Protein AF-0000000066057586 (afdb_homodimer)

Radius of gyration: 23.6 Å; Cα contacts (8 Å, |Δi|>4): 588; chains: 2; bounding box: 70×80×82 Å

Structure (mmCIF, N/CA/C/O backbone):
data_AF-0000000066057586-model_v1
#
loop_
_entity.id
_entity.type
_entity.pdbx_description
1 polymer Otoraplin
#
loop_
_atom_site.group_PDB
_atom_site.id
_atom_site.type_symbol
_atom_site.label_atom_id
_atom_site.label_alt_id
_atom_site.label_comp_id
_atom_site.label_asym_id
_atom_site.label_entity_id
_atom_site.label_seq_id
_atom_site.pdbx_PDB_ins_code
_atom_site.Cartn_x
_atom_site.Cartn_y
_atom_site.Cartn_z
_atom_site.occupancy
_atom_site.B_iso_or_equiv
_atom_site.auth_seq_id
_atom_site.auth_comp_id
_atom_site.auth_asym_id
_atom_site.auth_atom_id
_atom_site.pdbx_PDB_model_num
ATOM 1 N N . MET A 1 1 ? 20.516 61.344 -31.297 1 38.44 1 MET A N 1
ATOM 2 C CA . MET A 1 1 ? 21.016 60.219 -30.516 1 38.44 1 MET A CA 1
ATOM 3 C C . MET A 1 1 ? 19.922 59.594 -29.641 1 38.44 1 MET A C 1
ATOM 5 O O . MET A 1 1 ? 19.531 60.188 -28.641 1 38.44 1 MET A O 1
ATOM 9 N N . ALA A 1 2 ? 18.859 59.031 -30.266 1 47.22 2 ALA A N 1
ATOM 10 C CA . ALA A 1 2 ? 17.734 58.344 -29.656 1 47.22 2 ALA A CA 1
ATOM 11 C C . ALA A 1 2 ? 18.188 57.125 -28.828 1 47.22 2 ALA A C 1
ATOM 13 O O . ALA A 1 2 ? 18.922 56.281 -29.328 1 47.22 2 ALA A O 1
ATOM 14 N N . ARG A 1 3 ? 18.297 57.25 -27.484 1 45.78 3 ARG A N 1
ATOM 15 C CA . ARG A 1 3 ? 18.594 56.219 -26.5 1 45.78 3 ARG A CA 1
ATOM 16 C C . ARG A 1 3 ? 17.609 55.062 -26.625 1 45.78 3 ARG A C 1
ATOM 18 O O . ARG A 1 3 ? 16.391 55.219 -26.469 1 45.78 3 ARG A O 1
ATOM 25 N N . ILE A 1 4 ? 17.812 54.062 -27.484 1 49.56 4 ILE A N 1
ATOM 26 C CA . ILE A 1 4 ? 17.141 52.75 -27.516 1 49.56 4 ILE A CA 1
ATOM 27 C C . ILE A 1 4 ? 17.172 52.125 -26.141 1 49.56 4 ILE A C 1
ATOM 29 O O . ILE A 1 4 ? 18.25 51.844 -25.594 1 49.56 4 ILE A O 1
ATOM 33 N N . LEU A 1 5 ? 16.281 52.562 -25.188 1 47.38 5 LEU A N 1
ATOM 34 C CA . LEU A 1 5 ? 16.078 51.844 -23.953 1 47.38 5 LEU A CA 1
ATOM 35 C C . LEU A 1 5 ? 15.688 50.406 -24.219 1 47.38 5 LEU A C 1
ATOM 37 O O . LEU A 1 5 ? 14.609 50.125 -24.766 1 47.38 5 LEU A O 1
ATOM 41 N N . LEU A 1 6 ? 16.641 49.531 -24.469 1 47.78 6 LEU A N 1
ATOM 42 C CA . LEU A 1 6 ? 16.422 48.062 -24.484 1 47.78 6 LEU A CA 1
ATOM 43 C C . LEU A 1 6 ? 15.844 47.594 -23.156 1 47.78 6 LEU A C 1
ATOM 45 O O . LEU A 1 6 ? 16.516 47.688 -22.125 1 47.78 6 LEU A O 1
ATOM 49 N N . LEU A 1 7 ? 14.539 47.75 -22.938 1 47.47 7 LEU A N 1
ATOM 50 C CA . LEU A 1 7 ? 13.859 47.094 -21.828 1 47.47 7 LEU A CA 1
ATOM 51 C C . LEU A 1 7 ? 14.133 45.594 -21.828 1 47.47 7 LEU A C 1
ATOM 53 O O . LEU A 1 7 ? 13.805 44.875 -22.781 1 47.47 7 LEU A O 1
ATOM 57 N N . PHE A 1 8 ? 15.25 45.188 -21.25 1 49.25 8 PHE A N 1
ATOM 58 C CA . PHE A 1 8 ? 15.453 43.781 -20.922 1 49.25 8 PHE A CA 1
ATOM 59 C C . PHE A 1 8 ? 14.305 43.25 -20.078 1 49.25 8 PHE A C 1
ATOM 61 O O . PHE A 1 8 ? 14.141 43.656 -18.922 1 49.25 8 PHE A O 1
ATOM 68 N N . LEU A 1 9 ? 13.188 42.875 -20.656 1 52.88 9 LEU A N 1
ATOM 69 C CA . LEU A 1 9 ? 12.156 42.156 -19.906 1 52.88 9 LEU A CA 1
ATOM 70 C C . LEU A 1 9 ? 12.719 40.875 -19.312 1 52.88 9 LEU A C 1
ATOM 72 O O . LEU A 1 9 ? 13.164 39.969 -20.047 1 52.88 9 LEU A O 1
ATOM 76 N N . PRO A 1 10 ? 13.164 40.906 -18.062 1 50.78 10 PRO A N 1
ATOM 77 C CA . PRO A 1 10 ? 13.508 39.594 -17.484 1 50.78 10 PRO A CA 1
ATOM 78 C C . PRO A 1 10 ? 12.414 38.531 -17.688 1 50.78 10 PRO A C 1
ATOM 80 O O . PRO A 1 10 ? 11.227 38.875 -17.594 1 50.78 10 PRO A O 1
ATOM 83 N N . GLY A 1 11 ? 12.508 37.656 -18.656 1 50.56 11 GLY A N 1
ATOM 84 C CA . GLY A 1 11 ? 11.656 36.469 -18.766 1 50.56 11 GLY A CA 1
ATOM 85 C C . GLY A 1 11 ? 11.398 35.781 -17.438 1 50.56 11 GLY A C 1
ATOM 86 O O . GLY A 1 11 ? 12.32 35.219 -16.844 1 50.56 11 GLY A O 1
ATOM 87 N N . LEU A 1 12 ? 10.5 36.219 -16.625 1 50.31 12 LEU A N 1
ATOM 88 C CA . LEU A 1 12 ? 10.023 35.469 -15.469 1 50.31 12 LEU A CA 1
ATOM 89 C C . LEU A 1 12 ? 9.773 34 -15.82 1 50.31 12 LEU A C 1
ATOM 91 O O . LEU A 1 12 ? 8.828 33.688 -16.547 1 50.31 12 LEU A O 1
ATOM 95 N N . VAL A 1 13 ? 10.766 33.156 -15.922 1 47.44 13 VAL A N 1
ATOM 96 C CA . VAL A 1 13 ? 10.562 31.703 -15.945 1 47.44 13 VAL A CA 1
ATOM 97 C C . VAL A 1 13 ? 9.711 31.281 -14.75 1 47.44 13 VAL A C 1
ATOM 99 O O . VAL A 1 13 ? 10.164 31.344 -13.602 1 47.44 13 VAL A O 1
ATOM 102 N N . ALA A 1 14 ? 8.422 31.359 -14.828 1 45 14 ALA A N 1
ATOM 103 C CA . ALA A 1 14 ? 7.531 30.688 -13.883 1 45 14 ALA A CA 1
ATOM 104 C C . ALA A 1 14 ? 7.91 29.219 -13.719 1 45 14 ALA A C 1
ATOM 106 O O . ALA A 1 14 ? 7.68 28.406 -14.609 1 45 14 ALA A O 1
ATOM 107 N N . VAL A 1 15 ? 9 28.938 -13.016 1 44.62 15 VAL A N 1
ATOM 108 C CA . VAL A 1 15 ? 9.195 27.547 -12.578 1 44.62 15 VAL A CA 1
ATOM 109 C C . VAL A 1 15 ? 7.898 27.016 -11.977 1 44.62 15 VAL A C 1
ATOM 111 O O . VAL A 1 15 ? 7.465 27.469 -10.914 1 44.62 15 VAL A O 1
ATOM 114 N N . CYS A 1 16 ? 6.922 26.594 -12.742 1 43.28 16 CYS A N 1
ATOM 115 C CA . CYS A 1 16 ? 5.801 25.797 -12.266 1 43.28 16 CYS A CA 1
ATOM 116 C C . CYS A 1 16 ? 6.281 24.688 -11.344 1 43.28 16 CYS A C 1
ATOM 118 O O . CYS A 1 16 ? 6.633 23.594 -11.805 1 43.28 16 CYS A O 1
ATOM 120 N N . ALA A 1 17 ? 7.02 25 -10.305 1 42.53 17 ALA A N 1
ATOM 121 C CA . ALA A 1 17 ? 7.266 23.984 -9.281 1 42.53 17 ALA A CA 1
ATOM 122 C C . ALA A 1 17 ? 5.98 23.234 -8.93 1 42.53 17 ALA A C 1
ATOM 124 O O . ALA A 1 17 ? 4.992 23.844 -8.523 1 42.53 17 ALA A O 1
ATOM 125 N N . VAL A 1 18 ? 5.625 22.188 -9.664 1 48.75 18 VAL A N 1
ATOM 126 C CA . VAL A 1 18 ? 4.598 21.281 -9.156 1 48.75 18 VAL A CA 1
ATOM 127 C C . VAL A 1 18 ? 4.777 21.078 -7.652 1 48.75 18 VAL A C 1
ATOM 129 O O . VAL A 1 18 ? 5.797 20.547 -7.211 1 48.75 18 VAL A O 1
ATOM 132 N N . HIS A 1 19 ? 4.523 22.094 -6.844 1 49.53 19 HIS A N 1
ATOM 133 C CA . HIS A 1 19 ? 4.586 22.062 -5.391 1 49.53 19 HIS A CA 1
ATOM 134 C C . HIS A 1 19 ? 3.678 20.969 -4.828 1 49.53 19 HIS A C 1
ATOM 136 O O . HIS A 1 19 ? 2.453 21.062 -4.953 1 49.53 19 HIS A O 1
ATOM 142 N N . GLY A 1 20 ? 3.98 19.734 -4.953 1 56 20 GLY A N 1
ATOM 143 C CA . GLY A 1 20 ? 3.25 18.891 -4.023 1 56 20 GLY A CA 1
ATOM 144 C C . GLY A 1 20 ? 2.926 19.578 -2.713 1 56 20 GLY A C 1
ATOM 145 O O . GLY A 1 20 ? 3.637 20.5 -2.295 1 56 20 GLY A O 1
ATOM 146 N N . ILE A 1 21 ? 1.637 19.969 -2.357 1 57.81 21 ILE A N 1
ATOM 147 C CA . ILE A 1 21 ? 1.187 20.609 -1.127 1 57.81 21 ILE A CA 1
ATOM 148 C C . ILE A 1 21 ? 1.296 19.625 0.037 1 57.81 21 ILE A C 1
ATOM 150 O O . ILE A 1 21 ? 0.731 18.531 -0.01 1 57.81 21 ILE A O 1
ATOM 154 N N . PHE A 1 22 ? 2.359 19.641 0.764 1 62.06 22 PHE A N 1
ATOM 155 C CA . PHE A 1 22 ? 2.359 18.922 2.033 1 62.06 22 PHE A CA 1
ATOM 156 C C . PHE A 1 22 ? 1.173 19.344 2.893 1 62.06 22 PHE A C 1
ATOM 158 O O . PHE A 1 22 ? 1.053 20.516 3.264 1 62.06 22 PHE A O 1
ATOM 165 N N . MET A 1 23 ? 0.188 18.516 2.928 1 69.56 23 MET A N 1
ATOM 166 C CA . MET A 1 23 ? -0.96 18.766 3.793 1 69.56 23 MET A CA 1
ATOM 167 C C . MET A 1 23 ? -0.614 18.484 5.25 1 69.56 23 MET A C 1
ATOM 169 O O . MET A 1 23 ? 0.353 17.781 5.539 1 69.56 23 MET A O 1
ATOM 173 N N . ASP A 1 24 ? -1.324 19.062 6.184 1 78.5 24 ASP A N 1
ATOM 174 C CA . ASP A 1 24 ? -1.12 18.875 7.617 1 78.5 24 ASP A CA 1
ATOM 175 C C . ASP A 1 24 ? -1.226 17.406 8 1 78.5 24 ASP A C 1
ATOM 177 O O . ASP A 1 24 ? -2.037 16.672 7.438 1 78.5 24 ASP A O 1
ATOM 181 N N . ARG A 1 25 ? -0.4 17.109 9 1 84.38 25 ARG A N 1
ATOM 182 C CA . ARG A 1 25 ? -0.452 15.758 9.547 1 84.38 25 ARG A CA 1
ATOM 183 C C . ARG A 1 25 ? -1.789 15.5 10.234 1 84.38 25 ARG A C 1
ATOM 185 O O . ARG A 1 25 ? -2.318 16.359 10.93 1 84.38 25 ARG A O 1
ATOM 192 N N . LEU A 1 26 ? -2.242 14.336 9.945 1 89.5 26 LEU A N 1
ATOM 193 C CA . LEU A 1 26 ? -3.488 13.93 10.586 1 89.5 26 LEU A CA 1
ATOM 194 C C . LEU A 1 26 ? -3.225 13.344 11.969 1 89.5 26 LEU A C 1
ATOM 196 O O . LEU A 1 26 ? -4.105 13.359 12.828 1 89.5 26 LEU A O 1
ATOM 200 N N . ALA A 1 27 ? -2.078 12.797 12.141 1 93.75 27 ALA A N 1
ATOM 201 C CA . ALA A 1 27 ? -1.643 12.203 13.398 1 93.75 27 ALA A CA 1
ATOM 202 C C . ALA A 1 27 ? -0.122 12.086 13.453 1 93.75 27 ALA A C 1
ATOM 204 O O . ALA A 1 27 ? 0.538 12.016 12.414 1 93.75 27 ALA A O 1
ATOM 205 N N . SER A 1 28 ? 0.398 12.008 14.656 1 94.38 28 SER A N 1
ATOM 206 C CA . SER A 1 28 ? 1.846 11.914 14.812 1 94.38 28 SER A CA 1
ATOM 207 C C . SER A 1 28 ? 2.301 10.461 14.859 1 94.38 28 SER A C 1
ATOM 209 O O . SER A 1 28 ? 3.488 10.164 14.703 1 94.38 28 SER A O 1
ATOM 211 N N . LYS A 1 29 ? 1.335 9.625 15.125 1 96.19 29 LYS A N 1
ATOM 212 C CA . LYS A 1 29 ? 1.642 8.203 15.203 1 96.19 29 LYS A CA 1
ATOM 213 C C . LYS A 1 29 ? 0.555 7.367 14.523 1 96.19 29 LYS A C 1
ATOM 215 O O . LYS A 1 29 ? -0.578 7.828 14.367 1 96.19 29 LYS A O 1
ATOM 220 N N . LYS A 1 30 ? 1.039 6.207 14.141 1 97.12 30 LYS A N 1
ATOM 221 C CA . LYS A 1 30 ? 0.121 5.215 13.594 1 97.12 30 LYS A CA 1
ATOM 222 C C . LYS A 1 30 ? 0.42 3.824 14.148 1 97.12 30 LYS A C 1
ATOM 224 O O . LYS A 1 30 ? 1.536 3.559 14.602 1 97.12 30 LYS A O 1
ATOM 229 N N . LEU A 1 31 ? -0.638 3.045 14.188 1 98 31 LEU A N 1
ATOM 230 C CA . LEU A 1 31 ? -0.503 1.648 14.586 1 98 31 LEU A CA 1
ATOM 231 C C . LEU A 1 31 ? -0.456 0.736 13.367 1 98 31 LEU A C 1
ATOM 233 O O . LEU A 1 31 ? -1.266 0.88 12.445 1 98 31 LEU A O 1
ATOM 237 N N . CYS A 1 32 ? 0.542 -0.173 13.375 1 97.44 32 CYS A N 1
ATOM 238 C CA . CYS A 1 32 ? 0.74 -1.116 12.281 1 97.44 32 CYS A CA 1
ATOM 239 C C . CYS A 1 32 ? 0.89 -2.539 12.805 1 97.44 32 CYS A C 1
ATOM 241 O O . CYS A 1 32 ? 1.045 -2.748 14.016 1 97.44 32 CYS A O 1
ATOM 243 N N . ALA A 1 33 ? 0.717 -3.48 11.922 1 95.75 33 ALA A N 1
ATOM 244 C CA . ALA A 1 33 ? 0.931 -4.887 12.258 1 95.75 33 ALA A CA 1
ATOM 245 C C . ALA A 1 33 ? 2.414 -5.18 12.477 1 95.75 33 ALA A C 1
ATOM 247 O O . ALA A 1 33 ? 2.77 -6.133 13.172 1 95.75 33 ALA A O 1
ATOM 248 N N . ASP A 1 34 ? 3.291 -4.387 11.883 1 92.31 34 ASP A N 1
ATOM 249 C CA . ASP A 1 34 ? 4.742 -4.539 11.914 1 92.31 34 ASP A CA 1
ATOM 250 C C . ASP A 1 34 ? 5.438 -3.182 11.883 1 92.31 34 ASP A C 1
ATOM 252 O O . ASP A 1 34 ? 4.781 -2.143 11.805 1 92.31 34 ASP A O 1
ATOM 256 N N . ASP A 1 35 ? 6.719 -3.166 11.852 1 90.75 35 ASP A N 1
ATOM 257 C CA . ASP A 1 35 ? 7.477 -1.924 11.945 1 90.75 35 ASP A CA 1
ATOM 258 C C . ASP A 1 35 ? 7.438 -1.154 10.633 1 90.75 35 ASP A C 1
ATOM 260 O O . ASP A 1 35 ? 7.645 0.061 10.609 1 90.75 35 ASP A O 1
ATOM 264 N N . GLU A 1 36 ? 7.141 -1.835 9.562 1 88.25 36 GLU A N 1
ATOM 265 C CA . GLU A 1 36 ? 7.188 -1.2 8.25 1 88.25 36 GLU A CA 1
ATOM 266 C C . GLU A 1 36 ? 5.785 -0.963 7.699 1 88.25 36 GLU A C 1
ATOM 268 O O . GLU A 1 36 ? 5.621 -0.33 6.652 1 88.25 36 GLU A O 1
ATOM 273 N N . CYS A 1 37 ? 4.848 -1.446 8.32 1 92.75 37 CYS A N 1
ATOM 274 C CA . CYS A 1 37 ? 3.438 -1.312 7.973 1 92.75 37 CYS A CA 1
ATOM 275 C C . CYS A 1 37 ? 3.148 -1.951 6.621 1 92.75 37 CYS A C 1
ATOM 277 O O . CYS A 1 37 ? 2.334 -1.44 5.848 1 92.75 37 CYS A O 1
ATOM 279 N N . VAL A 1 38 ? 3.846 -3.041 6.398 1 91.38 38 VAL A N 1
ATOM 280 C CA . VAL A 1 38 ? 3.699 -3.652 5.082 1 91.38 38 VAL A CA 1
ATOM 281 C C . VAL A 1 38 ? 2.68 -4.785 5.148 1 91.38 38 VAL A C 1
ATOM 283 O O . VAL A 1 38 ? 2.197 -5.258 4.117 1 91.38 38 VAL A O 1
ATOM 286 N N . TYR A 1 39 ? 2.277 -5.176 6.398 1 92.81 39 TYR A N 1
ATOM 287 C CA . TYR A 1 39 ? 1.299 -6.246 6.562 1 92.81 39 TYR A CA 1
ATOM 288 C C . TYR A 1 39 ? -0.083 -5.68 6.867 1 92.81 39 TYR A C 1
ATOM 290 O O . TYR A 1 39 ? -0.213 -4.723 7.637 1 92.81 39 TYR A O 1
ATOM 298 N N . THR A 1 40 ? -1.087 -6.34 6.273 1 95.12 40 THR A N 1
ATOM 299 C CA .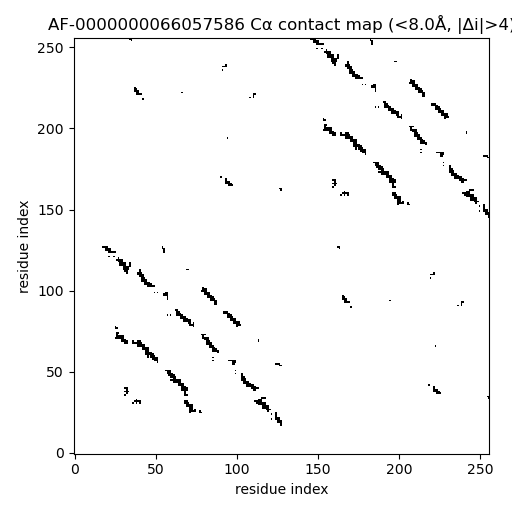 THR A 1 40 ? -2.449 -5.906 6.562 1 95.12 40 THR A CA 1
ATOM 300 C C . THR A 1 40 ? -2.84 -6.262 7.992 1 95.12 40 THR A C 1
ATOM 302 O O . THR A 1 40 ? -2.504 -7.34 8.484 1 95.12 40 THR A O 1
ATOM 305 N N . ILE A 1 41 ? -3.529 -5.348 8.547 1 97.12 41 ILE A N 1
ATOM 306 C CA . ILE A 1 41 ? -4.086 -5.547 9.875 1 97.12 41 ILE A CA 1
ATOM 307 C C . ILE A 1 41 ? -5.383 -6.344 9.781 1 97.12 41 ILE A C 1
ATOM 309 O O . ILE A 1 41 ? -5.598 -7.289 10.547 1 97.12 41 ILE A O 1
ATOM 313 N N . SER A 1 42 ? -6.242 -5.965 8.859 1 96.38 42 SER A N 1
ATOM 314 C CA . SER A 1 42 ? -7.582 -6.531 8.812 1 96.38 42 SER A CA 1
ATOM 315 C C . SER A 1 42 ? -8.25 -6.27 7.469 1 96.38 42 SER A C 1
ATOM 317 O O . SER A 1 42 ? -7.754 -5.469 6.672 1 96.38 42 SER A O 1
ATOM 319 N N . LEU A 1 43 ? -9.312 -7.086 7.234 1 94.12 43 LEU A N 1
ATOM 320 C CA . LEU A 1 43 ? -10.266 -6.828 6.164 1 94.12 43 LEU A CA 1
ATOM 321 C C . LEU A 1 43 ? -11.539 -6.188 6.707 1 94.12 43 LEU A C 1
ATOM 323 O O . LEU A 1 43 ? -12.148 -6.703 7.648 1 94.12 43 LEU A O 1
ATOM 327 N N . ALA A 1 44 ? -11.844 -5.043 6.098 1 95.69 44 ALA A N 1
ATOM 328 C CA . ALA A 1 44 ? -13.039 -4.328 6.539 1 95.69 44 ALA A CA 1
ATOM 329 C C . ALA A 1 44 ? -14.016 -4.129 5.387 1 95.69 44 ALA A C 1
ATOM 331 O O . ALA A 1 44 ? -13.625 -4.168 4.219 1 95.69 44 ALA A O 1
ATOM 332 N N . SER A 1 45 ? -15.242 -3.971 5.762 1 95.38 45 SER A N 1
ATOM 333 C CA . SER A 1 45 ? -16.281 -3.656 4.793 1 95.38 45 SER A CA 1
ATOM 334 C C . SER A 1 45 ? -16.844 -2.254 5.016 1 95.38 45 SER A C 1
ATOM 336 O O . SER A 1 45 ? -17.125 -1.865 6.152 1 95.38 45 SER A O 1
ATOM 338 N N . ALA A 1 46 ? -16.922 -1.576 3.889 1 96.75 46 ALA A N 1
ATOM 339 C CA . ALA A 1 46 ? -17.5 -0.235 3.979 1 96.75 46 ALA A CA 1
ATOM 340 C C . ALA A 1 46 ? -19 -0.296 4.254 1 96.75 46 ALA A C 1
ATOM 342 O O . ALA A 1 46 ? -19.734 -1.011 3.568 1 96.75 46 ALA A O 1
ATOM 343 N N . GLN A 1 47 ? -19.438 0.5 5.238 1 98 47 GLN A N 1
ATOM 344 C CA . GLN A 1 47 ? -20.844 0.495 5.637 1 98 47 GLN A CA 1
ATOM 345 C C . GLN A 1 47 ? -21.594 1.682 5.035 1 98 47 GLN A C 1
ATOM 347 O O . GLN A 1 47 ? -22.828 1.714 5.039 1 98 47 GLN A O 1
ATOM 352 N N . GLU A 1 48 ? -20.875 2.656 4.574 1 97.12 48 GLU A N 1
ATOM 353 C CA . GLU A 1 48 ? -21.438 3.85 3.945 1 97.12 48 GLU A CA 1
ATOM 354 C C . GLU A 1 48 ? -20.5 4.398 2.877 1 97.12 48 GLU A C 1
ATOM 356 O O . GLU A 1 48 ? -19.312 4.035 2.836 1 97.12 48 GLU A O 1
ATOM 361 N N . ASP A 1 49 ? -21.094 5.176 2.008 1 97.12 49 ASP A N 1
ATOM 362 C CA . ASP A 1 49 ? -20.266 5.859 1.012 1 97.12 49 ASP A CA 1
ATOM 363 C C . ASP A 1 49 ? -19.422 6.957 1.654 1 97.12 49 ASP A C 1
ATOM 365 O O . ASP A 1 49 ? -19.797 7.508 2.691 1 97.12 49 ASP A O 1
ATOM 369 N N . TYR A 1 50 ? -18.344 7.215 1.037 1 97.62 50 TYR A N 1
ATOM 370 C CA . TYR A 1 50 ? -17.453 8.289 1.451 1 97.62 50 TYR A CA 1
ATOM 371 C C . TYR A 1 50 ? -16.766 8.93 0.246 1 97.62 50 TYR A C 1
ATOM 373 O O . TYR A 1 50 ? -16.188 8.234 -0.589 1 97.62 50 TYR A O 1
ATOM 381 N N . ASN A 1 51 ? -16.891 10.266 0.219 1 97.06 51 ASN A N 1
ATOM 382 C CA . ASN A 1 51 ? -16.203 11.047 -0.801 1 97.06 51 ASN A CA 1
ATOM 383 C C . ASN A 1 51 ? -14.961 11.742 -0.233 1 97.06 51 ASN A C 1
ATOM 385 O O . ASN A 1 51 ? -15.07 12.57 0.672 1 97.06 51 ASN A O 1
ATOM 389 N N . ALA A 1 52 ? -13.828 11.391 -0.83 1 95.31 52 ALA A N 1
ATOM 390 C CA . ALA A 1 52 ? -12.547 11.898 -0.343 1 95.31 52 ALA A CA 1
ATOM 391 C C . ALA A 1 52 ? -12.516 13.422 -0.391 1 95.31 52 ALA A C 1
ATOM 393 O O . ALA A 1 52 ? -12.82 14.023 -1.425 1 95.31 52 ALA A O 1
ATOM 394 N N . PRO A 1 53 ? -12.172 14.062 0.716 1 93.19 53 PRO A N 1
ATOM 395 C CA . PRO A 1 53 ? -12.102 15.523 0.718 1 93.19 53 PRO A CA 1
ATOM 396 C C . PRO A 1 53 ? -10.859 16.062 -0.005 1 93.19 53 PRO A C 1
ATOM 398 O O . PRO A 1 53 ? -10.836 17.219 -0.416 1 93.19 53 PRO A O 1
ATOM 401 N N . ASP A 1 54 ? -9.828 15.297 -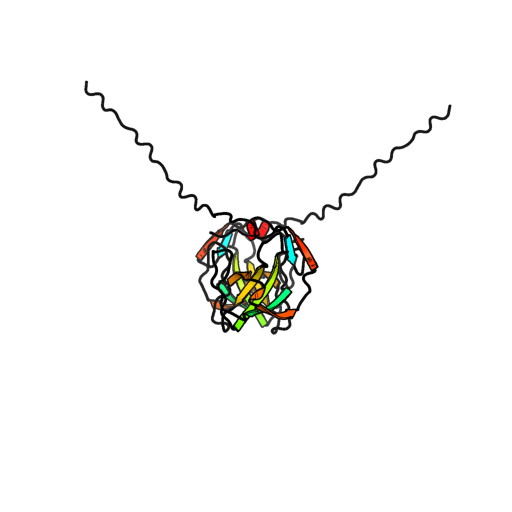0.095 1 91.25 54 ASP A N 1
ATOM 402 C CA . ASP A 1 54 ? -8.594 15.625 -0.807 1 91.25 54 ASP A CA 1
ATOM 403 C C . ASP A 1 54 ? -7.848 14.359 -1.217 1 91.25 54 ASP A C 1
ATOM 405 O O . ASP A 1 54 ? -8.328 13.242 -0.999 1 91.25 54 ASP A O 1
ATOM 409 N N . CYS A 1 55 ? -6.656 14.555 -1.781 1 89.12 55 CYS A N 1
ATOM 410 C CA . CYS A 1 55 ? -5.945 13.461 -2.441 1 89.12 55 CYS A CA 1
ATOM 411 C C . CYS A 1 55 ? -5.402 12.469 -1.423 1 89.12 55 CYS A C 1
ATOM 413 O O . CYS A 1 55 ? -4.977 11.367 -1.787 1 89.12 55 CYS A O 1
ATOM 415 N N . ARG A 1 56 ? -5.395 12.766 -0.111 1 91.75 56 ARG A N 1
ATOM 416 C CA . ARG A 1 56 ? -4.902 11.852 0.914 1 91.75 56 ARG A CA 1
ATOM 417 C C . ARG A 1 56 ? -5.902 10.727 1.166 1 91.75 56 ARG A C 1
ATOM 419 O O . ARG A 1 56 ? -5.52 9.641 1.609 1 91.75 56 ARG A O 1
ATOM 426 N N . PHE A 1 57 ? -7.078 11.102 0.773 1 94.94 57 PHE A N 1
ATOM 427 C CA . PHE A 1 57 ? -8.172 10.195 1.116 1 94.94 57 PHE A CA 1
ATOM 428 C C . PHE A 1 57 ? -8.664 9.445 -0.117 1 94.94 57 PHE A C 1
ATOM 430 O O . PHE A 1 57 ? -8.336 9.828 -1.247 1 94.94 57 PHE A O 1
ATOM 437 N N . ILE A 1 58 ? -9.414 8.391 0.171 1 95.12 58 ILE A N 1
ATOM 438 C CA . ILE A 1 58 ? -9.953 7.594 -0.93 1 95.12 58 ILE A CA 1
ATOM 439 C C . ILE A 1 58 ? -11.477 7.648 -0.912 1 95.12 58 ILE A C 1
ATOM 441 O O . ILE A 1 58 ? -12.086 7.758 0.154 1 95.12 58 ILE A O 1
ATOM 445 N N . ASN A 1 59 ? -11.945 7.621 -2.146 1 94.94 59 ASN A N 1
ATOM 446 C CA . ASN A 1 59 ? -13.383 7.387 -2.254 1 94.94 59 ASN A CA 1
ATOM 447 C C . ASN A 1 59 ? -13.75 5.953 -1.892 1 94.94 59 ASN A C 1
ATOM 449 O O . ASN A 1 59 ? -13.047 5.012 -2.279 1 94.94 59 ASN A O 1
ATOM 453 N N . VAL A 1 60 ? -14.859 5.801 -1.131 1 95.44 60 VAL A N 1
ATOM 454 C CA . VAL A 1 60 ? -15.328 4.48 -0.721 1 95.44 60 VAL A CA 1
ATOM 455 C C . VAL A 1 60 ? -16.812 4.352 -1.009 1 95.44 60 VAL A C 1
ATOM 457 O O . VAL A 1 60 ? -17.594 5.289 -0.775 1 95.44 60 VAL A O 1
ATOM 460 N N . LYS A 1 61 ? -17.141 3.262 -1.557 1 94.88 61 LYS A N 1
ATOM 461 C CA . LYS A 1 61 ? -18.562 2.932 -1.733 1 94.88 61 LYS A CA 1
ATOM 462 C C . LYS A 1 61 ? -19 1.853 -0.748 1 94.88 61 LYS A C 1
ATOM 464 O O . LYS A 1 61 ? -18.234 0.937 -0.44 1 94.88 61 LYS A O 1
ATOM 469 N N . LYS A 1 62 ? -20.25 2.025 -0.384 1 95.56 62 LYS A N 1
ATOM 470 C CA . LYS A 1 62 ? -20.812 1.009 0.502 1 95.56 62 LYS A CA 1
ATOM 471 C C . LYS A 1 62 ? -20.656 -0.388 -0.093 1 95.56 62 LYS A C 1
ATOM 473 O O . LYS A 1 62 ? -20.906 -0.595 -1.281 1 95.56 62 LYS A O 1
ATOM 478 N N . GLY A 1 63 ? -20.188 -1.308 0.758 1 93.31 63 GLY A N 1
ATOM 479 C CA . GLY A 1 63 ? -20.062 -2.689 0.323 1 93.31 63 GLY A CA 1
ATOM 480 C C . GLY A 1 63 ? -18.672 -3.047 -0.136 1 93.31 63 GLY A C 1
ATOM 481 O O . GLY A 1 63 ? -18.328 -4.227 -0.23 1 93.31 63 GLY A O 1
ATOM 482 N N . GLN A 1 64 ? -17.875 -2.043 -0.396 1 93 64 GLN A N 1
ATOM 483 C CA . GLN A 1 64 ? -16.516 -2.309 -0.833 1 93 64 GLN A CA 1
ATOM 484 C C . GLN A 1 64 ? -15.664 -2.869 0.308 1 93 64 GLN A C 1
ATOM 486 O O . GLN A 1 64 ? -15.906 -2.561 1.477 1 93 64 GLN A O 1
ATOM 491 N N . GLN A 1 65 ? -14.727 -3.734 -0.121 1 91.5 65 GLN A N 1
ATOM 492 C CA . GLN A 1 65 ? -13.781 -4.301 0.837 1 91.5 65 GLN A CA 1
ATOM 493 C C . GLN A 1 65 ? -12.5 -3.475 0.905 1 91.5 65 GLN A C 1
ATOM 495 O O . GLN A 1 65 ? -12.008 -3 -0.119 1 91.5 65 GLN A O 1
ATOM 500 N N . ILE A 1 66 ? -12.023 -3.342 2.156 1 93.69 66 ILE A N 1
ATOM 501 C CA . ILE A 1 66 ? -10.82 -2.543 2.383 1 93.69 66 ILE A CA 1
ATOM 502 C C . ILE A 1 66 ? -9.812 -3.344 3.201 1 93.69 66 ILE A C 1
ATOM 504 O O . ILE A 1 66 ? -10.141 -3.842 4.281 1 93.69 66 ILE A O 1
ATOM 508 N N . TYR A 1 67 ? -8.664 -3.52 2.627 1 93.75 67 TYR A N 1
ATOM 509 C CA . TYR A 1 67 ? -7.559 -4.07 3.402 1 93.75 67 TYR A CA 1
ATOM 510 C C . TYR A 1 67 ? -6.844 -2.973 4.184 1 93.75 67 TYR A C 1
ATOM 512 O O . TYR A 1 67 ? -6.27 -2.055 3.592 1 93.75 67 TYR A O 1
ATOM 520 N N . VAL A 1 68 ? -6.879 -3.049 5.473 1 97.12 68 VAL A N 1
ATOM 521 C CA . VAL A 1 68 ? -6.371 -1.994 6.344 1 97.12 68 VAL A CA 1
ATOM 522 C C . VAL A 1 68 ? -4.91 -2.271 6.695 1 97.12 68 VAL A C 1
ATOM 524 O O . VAL A 1 68 ? -4.566 -3.371 7.137 1 97.12 68 VAL A O 1
ATOM 527 N N . TYR A 1 69 ? -4.051 -1.233 6.582 1 96.88 69 TYR A N 1
ATOM 528 C CA . TYR A 1 69 ? -2.621 -1.399 6.816 1 96.88 69 TYR A CA 1
ATOM 529 C C . TYR A 1 69 ? -2.18 -0.641 8.062 1 96.88 69 TYR A C 1
ATOM 531 O O . TYR A 1 69 ? -1.171 -0.986 8.68 1 96.88 69 TYR A O 1
ATOM 539 N N . SER A 1 70 ? -2.895 0.443 8.305 1 97.69 70 SER A N 1
ATOM 540 C CA . SER A 1 70 ? -2.498 1.246 9.453 1 97.69 70 SER A CA 1
ATOM 541 C C . SER A 1 70 ? -3.688 2 10.039 1 97.69 70 SER A C 1
ATOM 543 O O . SER A 1 70 ? -4.672 2.254 9.344 1 97.69 70 SER A O 1
ATOM 545 N N . LYS A 1 71 ? -3.545 2.277 11.312 1 97.88 71 LYS A N 1
ATOM 546 C CA . LYS A 1 71 ? -4.543 3.035 12.062 1 97.88 71 LYS A CA 1
ATOM 547 C C . LYS A 1 71 ? -3.914 4.254 12.734 1 97.88 71 LYS A C 1
ATOM 549 O O . LYS A 1 71 ? -3.076 4.113 13.625 1 97.88 71 LYS A O 1
ATOM 554 N N . LEU A 1 72 ? -4.367 5.41 12.266 1 96.94 72 LEU A N 1
ATOM 555 C CA . LEU A 1 72 ? -3.826 6.609 12.898 1 96.94 72 LEU A CA 1
ATOM 556 C C . LEU A 1 72 ? -4.254 6.695 14.359 1 96.94 72 LEU A C 1
ATOM 558 O O . LEU A 1 72 ? -5.41 6.414 14.688 1 96.94 72 LEU A O 1
ATOM 562 N N . VAL A 1 73 ? -3.242 6.996 15.164 1 95.5 73 VAL A N 1
ATOM 563 C CA . VAL A 1 73 ? -3.555 7.168 16.578 1 95.5 73 VAL A CA 1
ATOM 564 C C . VAL A 1 73 ? -4.328 8.469 16.781 1 95.5 73 VAL A C 1
ATOM 566 O O . VAL A 1 73 ? -3.92 9.523 16.297 1 95.5 73 VAL A O 1
ATOM 569 N N . LYS A 1 74 ? -5.438 8.32 17.406 1 91 74 LYS A N 1
ATOM 570 C CA . LYS A 1 74 ? -6.289 9.484 17.641 1 91 74 LYS A CA 1
ATOM 571 C C . LYS A 1 74 ? -5.57 10.523 18.5 1 91 74 LYS A C 1
ATOM 573 O O . LYS A 1 74 ? -5.016 10.195 19.547 1 91 74 LYS A O 1
ATOM 578 N N . GLU A 1 75 ? -5.457 11.656 17.938 1 87.12 75 GLU A N 1
ATOM 579 C CA . GLU A 1 75 ? -4.91 12.781 18.688 1 87.12 75 GLU A CA 1
ATOM 580 C C . GLU A 1 75 ? -5.953 13.883 18.875 1 87.12 75 GLU A C 1
ATOM 582 O O . GLU A 1 75 ? -7.004 13.859 18.234 1 87.12 75 GLU A O 1
ATOM 587 N N . ASN A 1 76 ? -5.652 14.828 19.625 1 74.81 76 ASN A N 1
ATOM 588 C CA . ASN A 1 76 ? -6.484 15.906 20.141 1 74.81 76 ASN A CA 1
ATOM 589 C C . ASN A 1 76 ? -7.449 16.422 19.062 1 74.81 76 ASN A C 1
ATOM 591 O O . ASN A 1 76 ? -7.129 17.375 18.344 1 74.81 76 ASN A O 1
ATOM 595 N N . GLY A 1 77 ? -8.672 15.883 19.016 1 72.19 77 GLY A N 1
ATOM 596 C CA . GLY A 1 77 ? -9.734 16.469 18.203 1 72.19 77 GLY A CA 1
ATOM 597 C C . GLY A 1 77 ? -9.711 16.016 16.766 1 72.19 77 GLY A C 1
ATOM 598 O O . GLY A 1 77 ? -10.633 16.297 16 1 72.19 77 GLY A O 1
ATOM 599 N N . ALA A 1 78 ? -8.688 15.32 16.391 1 72.69 78 ALA A N 1
ATOM 600 C CA . ALA A 1 78 ? -8.641 14.883 15 1 72.69 78 ALA A CA 1
ATOM 601 C C . ALA A 1 78 ? -9.492 13.641 14.781 1 72.69 78 ALA A C 1
ATOM 603 O O . ALA A 1 78 ? -9.82 12.93 15.734 1 72.69 78 ALA A O 1
ATOM 604 N N . GLY A 1 79 ? -10.055 13.609 13.648 1 80.12 79 GLY A N 1
ATOM 605 C CA . GLY A 1 79 ? -10.781 12.406 13.281 1 80.12 79 GLY A CA 1
ATOM 606 C C . GLY A 1 79 ? -9.938 11.156 13.352 1 80.12 79 GLY A C 1
ATOM 607 O O . GLY A 1 79 ? -8.711 11.227 13.5 1 80.12 79 GLY A O 1
ATOM 608 N N . GLU A 1 80 ? -10.648 10.055 13.531 1 92.94 80 GLU A N 1
ATOM 609 C CA . GLU A 1 80 ? -10.008 8.742 13.508 1 92.94 80 GLU A CA 1
ATOM 610 C C . GLU A 1 80 ? -9.953 8.188 12.086 1 92.94 80 GLU A C 1
ATOM 612 O O . GLU A 1 80 ? -10.992 7.922 11.477 1 92.94 80 GLU A O 1
ATOM 617 N N . PHE A 1 81 ? -8.703 8.07 11.609 1 96.81 81 PHE A N 1
ATOM 618 C CA . PHE A 1 81 ? -8.547 7.625 10.227 1 96.81 81 PHE A CA 1
ATOM 619 C C . PHE A 1 81 ? -7.691 6.363 10.156 1 96.81 81 PHE A C 1
ATOM 621 O O . PHE A 1 81 ? -6.742 6.211 10.93 1 96.81 81 PHE A O 1
ATOM 628 N N . TRP A 1 82 ? -8.117 5.504 9.281 1 98.12 82 TRP A N 1
ATOM 629 C CA . TRP A 1 82 ? -7.312 4.34 8.914 1 98.12 82 TRP A CA 1
ATOM 630 C C . TRP A 1 82 ? -6.82 4.457 7.473 1 98.12 82 TRP A C 1
ATOM 632 O O . TRP A 1 82 ? -7.332 5.27 6.699 1 98.12 82 TRP A O 1
ATOM 642 N N . ALA A 1 83 ? -5.746 3.787 7.191 1 97.38 83 ALA A N 1
ATOM 643 C CA . ALA A 1 83 ? -5.223 3.695 5.832 1 97.38 83 ALA A CA 1
ATOM 644 C C . ALA A 1 83 ? -5.316 2.268 5.301 1 97.38 83 ALA A C 1
ATOM 646 O O . ALA A 1 83 ? -5.051 1.31 6.031 1 97.38 83 ALA A O 1
ATOM 647 N N . GLY A 1 84 ? -5.676 2.225 4.051 1 96.5 84 GLY A N 1
ATOM 648 C CA . GLY A 1 84 ? -5.812 0.915 3.434 1 96.5 84 GLY A CA 1
AT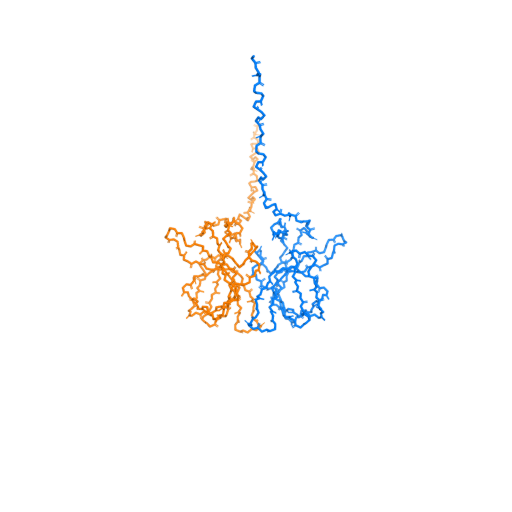OM 649 C C . GLY A 1 84 ? -6.02 0.982 1.933 1 96.5 84 GLY A C 1
ATOM 650 O O . GLY A 1 84 ? -5.805 2.029 1.317 1 96.5 84 GLY A O 1
ATOM 651 N N . SER A 1 85 ? -6.207 -0.172 1.369 1 93.69 85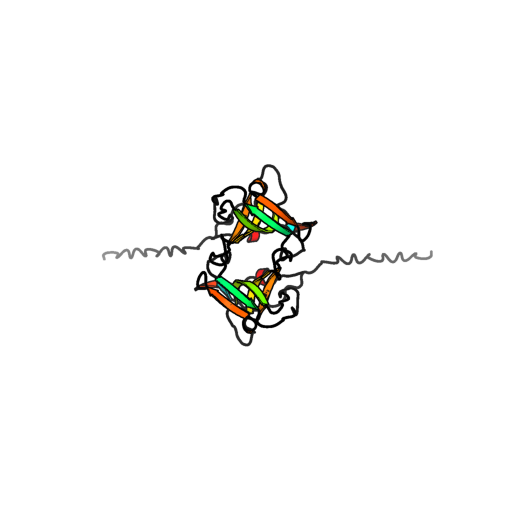 SER A N 1
ATOM 652 C CA . SER A 1 85 ? -6.484 -0.307 -0.057 1 93.69 85 SER A CA 1
ATOM 653 C C . SER A 1 85 ? -7.918 -0.774 -0.298 1 93.69 85 SER A C 1
ATOM 655 O O . SER A 1 85 ? -8.352 -1.775 0.273 1 93.69 85 SER A O 1
ATOM 657 N N . VAL A 1 86 ? -8.547 0.028 -1.114 1 93.44 86 VAL A N 1
ATOM 658 C CA . VAL A 1 86 ? -9.922 -0.325 -1.434 1 93.44 86 VAL A CA 1
ATOM 659 C C . VAL A 1 86 ? -10 -0.896 -2.848 1 93.44 86 VAL A C 1
ATOM 661 O O . VAL A 1 86 ? -9.328 -0.402 -3.76 1 93.44 86 VAL A O 1
ATOM 664 N N . TYR A 1 87 ? -10.719 -1.958 -2.875 1 83.69 87 TYR A N 1
ATOM 665 C CA . TYR A 1 87 ? -10.883 -2.627 -4.16 1 83.69 87 TYR A CA 1
ATOM 666 C C . TYR A 1 87 ? -12.352 -2.645 -4.574 1 83.69 87 TYR A C 1
ATOM 668 O O . TYR A 1 87 ? -13.242 -2.67 -3.725 1 83.69 87 TYR A O 1
ATOM 676 N N . GLY A 1 88 ? -12.609 -2.266 -5.805 1 74.25 88 GLY A N 1
ATOM 677 C CA . GLY A 1 88 ? -13.969 -2.273 -6.324 1 74.25 88 GLY A CA 1
ATOM 678 C C . GLY A 1 88 ? -14.656 -3.613 -6.16 1 74.25 88 GLY A C 1
ATOM 679 O O . GLY A 1 88 ? -14.102 -4.539 -5.566 1 74.25 88 GLY A O 1
ATOM 680 N N . ASP A 1 89 ? -16.016 -3.471 -6.566 1 66.31 89 ASP A N 1
ATOM 681 C CA . ASP A 1 89 ? -16.844 -4.672 -6.582 1 66.31 89 ASP A CA 1
ATOM 682 C C . ASP A 1 89 ? -16.328 -5.688 -7.594 1 66.31 89 ASP A C 1
ATOM 684 O O . ASP A 1 89 ? -16.453 -5.492 -8.805 1 66.31 89 ASP A O 1
ATOM 688 N N . GLY A 1 90 ? -15.242 -6.316 -7.211 1 64.44 90 GLY A N 1
ATOM 689 C CA . GLY A 1 90 ? -14.734 -7.344 -8.109 1 64.44 90 GLY A CA 1
ATOM 690 C C . GLY A 1 90 ? -13.328 -7.066 -8.594 1 64.44 90 GLY A C 1
ATOM 691 O O . GLY A 1 90 ? -12.75 -6.023 -8.281 1 64.44 90 GLY A O 1
ATOM 692 N N . GLN A 1 91 ? -12.773 -7.918 -9.375 1 65.5 91 GLN A N 1
ATOM 693 C CA . GLN A 1 91 ? -11.398 -7.887 -9.867 1 65.5 91 GLN A CA 1
ATOM 694 C C . GLN A 1 91 ? -11.258 -6.914 -11.039 1 65.5 91 GLN A C 1
ATOM 696 O O . GLN A 1 91 ? -10.148 -6.672 -11.516 1 65.5 91 GLN A O 1
ATOM 701 N N . ASP A 1 92 ? -12.375 -6.211 -11.336 1 71.75 92 ASP A N 1
ATOM 702 C CA . ASP A 1 92 ? -12.344 -5.398 -12.547 1 71.75 92 ASP A CA 1
ATOM 703 C C . ASP A 1 92 ? -12.031 -3.939 -12.219 1 71.75 92 ASP A C 1
ATOM 705 O O . ASP A 1 92 ? -11.844 -3.123 -13.125 1 71.75 92 ASP A O 1
ATOM 709 N N . GLU A 1 93 ? -11.945 -3.688 -10.984 1 79.06 93 GLU A N 1
ATOM 710 C CA . GLU A 1 93 ? -11.695 -2.293 -10.633 1 79.06 93 GLU A CA 1
ATOM 711 C C . GLU A 1 93 ? -10.32 -2.125 -9.984 1 79.06 93 GLU A C 1
ATOM 713 O O . GLU A 1 93 ? -9.867 -3.004 -9.25 1 79.06 93 GLU A O 1
ATOM 718 N N . MET A 1 94 ? -9.781 -0.983 -10.305 1 84.69 94 MET A N 1
ATOM 719 C CA . MET A 1 94 ? -8.461 -0.67 -9.766 1 84.69 94 MET A CA 1
ATOM 720 C C . MET A 1 94 ? -8.539 -0.449 -8.258 1 84.69 94 MET A C 1
ATOM 722 O O . MET A 1 94 ? -9.547 0.033 -7.742 1 84.69 94 MET A O 1
ATOM 726 N N . GLY A 1 95 ? -7.512 -0.937 -7.645 1 89.5 95 GLY A N 1
ATOM 727 C CA . GLY A 1 95 ? -7.359 -0.625 -6.23 1 89.5 95 GLY A CA 1
ATOM 728 C C . GLY A 1 95 ? -6.715 0.727 -5.984 1 89.5 95 GLY A C 1
ATOM 729 O O . GLY A 1 95 ? -5.949 1.216 -6.82 1 89.5 95 GLY A O 1
ATOM 730 N N . VAL A 1 96 ? -7.094 1.288 -4.906 1 93.06 96 VAL A N 1
ATOM 731 C CA . VAL A 1 96 ? -6.516 2.574 -4.531 1 93.06 96 VAL A CA 1
ATOM 732 C C . VAL A 1 96 ? -6.18 2.574 -3.041 1 93.06 96 VAL A C 1
ATOM 734 O O . VAL A 1 96 ? -6.938 2.041 -2.229 1 93.06 96 VAL A O 1
ATOM 737 N N . VAL A 1 97 ? -5.043 3.184 -2.762 1 94.12 97 VAL A N 1
ATOM 738 C CA . VAL A 1 97 ? -4.59 3.264 -1.376 1 94.12 97 VAL A CA 1
ATOM 739 C C . VAL A 1 97 ? -4.824 4.676 -0.838 1 94.12 97 VAL A C 1
ATOM 741 O O . VAL A 1 97 ? -4.57 5.66 -1.534 1 94.12 97 VAL A O 1
ATOM 744 N N . GLY A 1 98 ? -5.242 4.773 0.402 1 95.88 98 GLY A N 1
ATOM 745 C CA . GLY A 1 98 ? -5.43 6.059 1.056 1 95.88 98 GLY A CA 1
ATOM 746 C C . GLY A 1 98 ? -6.129 5.949 2.396 1 95.88 98 GLY A C 1
ATOM 747 O O . GLY A 1 98 ? -6.32 4.852 2.918 1 95.88 98 GLY A O 1
ATOM 748 N N . TYR A 1 99 ? -6.363 7.125 2.959 1 96.88 99 TYR A N 1
ATOM 749 C CA . TYR A 1 99 ? -7 7.191 4.266 1 96.88 99 TYR A CA 1
ATOM 750 C C . TYR A 1 99 ? -8.516 7.215 4.133 1 96.88 99 TYR A C 1
ATOM 752 O O . TYR A 1 99 ? -9.047 7.609 3.092 1 96.88 99 TYR A O 1
ATOM 760 N N . PHE A 1 100 ? -9.188 6.867 5.188 1 97.5 100 PHE A N 1
ATOM 761 C CA . PHE A 1 100 ? -10.641 6.914 5.316 1 97.5 100 PHE A CA 1
ATOM 762 C C . PHE A 1 100 ? -11.055 6.949 6.781 1 97.5 100 PHE A C 1
ATOM 764 O O . PHE A 1 100 ? -10.297 6.52 7.656 1 97.5 100 PHE A O 1
ATOM 771 N N . PRO A 1 101 ? -12.203 7.473 6.98 1 97.19 101 PRO A N 1
ATOM 772 C CA . PRO A 1 101 ? -12.664 7.473 8.375 1 97.19 101 PRO A CA 1
ATOM 773 C C . PRO A 1 101 ? -12.914 6.062 8.914 1 97.19 101 PRO A C 1
ATOM 775 O O . PRO A 1 101 ? -13.578 5.258 8.258 1 97.19 101 PRO A O 1
ATOM 778 N N . ARG A 1 102 ? -12.414 5.852 10.078 1 96.81 102 ARG A N 1
ATOM 779 C CA . ARG A 1 102 ? -12.578 4.547 10.703 1 96.81 102 ARG A CA 1
ATOM 780 C C . ARG A 1 102 ? -14.055 4.207 10.898 1 96.81 102 ARG A C 1
ATOM 782 O O . ARG A 1 102 ? -14.453 3.051 10.734 1 96.81 102 ARG A O 1
ATOM 789 N N . ASN A 1 103 ? -14.852 5.207 11.125 1 95.81 103 ASN A N 1
ATOM 790 C CA . ASN A 1 103 ? -16.234 4.973 11.523 1 95.81 103 ASN A CA 1
ATOM 791 C C . ASN A 1 103 ? -17.094 4.496 10.352 1 95.81 103 ASN A C 1
ATOM 793 O O . ASN A 1 103 ? -18.234 4.066 10.531 1 95.81 103 ASN A O 1
ATOM 797 N N . LEU A 1 104 ? -16.609 4.531 9.172 1 97.12 104 LEU A N 1
ATOM 798 C CA . LEU A 1 104 ? -17.438 4.148 8.031 1 97.12 104 LEU A CA 1
ATOM 799 C C . LEU A 1 104 ? -17.281 2.664 7.723 1 97.12 104 LEU A C 1
ATOM 801 O O . LEU A 1 104 ? -17.969 2.133 6.848 1 97.12 104 LEU A O 1
ATOM 805 N N . VAL A 1 105 ? -16.391 2.027 8.438 1 97.94 105 VAL A N 1
ATOM 806 C CA . VAL A 1 105 ? -16.125 0.642 8.062 1 97.94 105 VAL A CA 1
ATOM 807 C C . VAL A 1 105 ? -16.359 -0.273 9.258 1 97.94 105 VAL A C 1
ATOM 809 O O . VAL A 1 105 ? -16.359 0.183 10.406 1 97.94 105 VAL A O 1
ATOM 812 N N . LYS A 1 106 ? -16.562 -1.506 8.93 1 97.81 106 LYS A N 1
ATOM 813 C CA . LYS A 1 106 ? -16.609 -2.584 9.914 1 97.81 106 LYS A CA 1
ATOM 814 C C . LYS A 1 106 ? -15.57 -3.654 9.609 1 97.81 106 LYS A C 1
ATOM 816 O O . LYS A 1 106 ? -15.547 -4.207 8.508 1 97.81 106 LYS A O 1
ATOM 821 N N . GLU A 1 107 ? -14.766 -3.926 10.609 1 96.75 107 GLU A N 1
ATOM 822 C CA . GLU A 1 107 ? -13.797 -4.996 10.414 1 96.75 107 GLU A CA 1
ATOM 823 C C . GLU A 1 107 ? -14.477 -6.359 10.375 1 96.75 107 GLU A C 1
ATOM 825 O O . GLU A 1 107 ? -15.234 -6.707 11.281 1 96.75 107 GLU A O 1
ATOM 830 N N . GLN A 1 108 ? -14.125 -7.086 9.312 1 94.06 108 GLN A N 1
ATOM 831 C CA . GLN A 1 108 ? -14.695 -8.422 9.148 1 94.06 108 GLN A CA 1
ATOM 832 C C . GLN A 1 108 ? -13.727 -9.492 9.633 1 94.06 108 GLN A C 1
ATOM 834 O O . GLN A 1 108 ? -14.148 -10.539 10.141 1 94.06 108 GLN A O 1
ATOM 839 N N . ARG A 1 109 ? -12.57 -9.297 9.461 1 93.38 109 ARG A N 1
ATOM 840 C CA . ARG A 1 109 ? -11.516 -10.242 9.82 1 93.38 109 ARG A CA 1
ATOM 841 C C . ARG A 1 109 ? -10.25 -9.508 10.258 1 93.38 109 ARG A C 1
ATOM 843 O O . ARG A 1 109 ? -9.734 -8.664 9.523 1 93.38 109 ARG A O 1
ATOM 850 N N . VAL A 1 110 ? -9.781 -9.859 11.398 1 95.81 110 VAL A N 1
ATOM 851 C CA . VAL A 1 110 ? -8.516 -9.312 11.875 1 95.81 110 VAL A CA 1
ATOM 852 C C . VAL A 1 110 ? -7.406 -10.336 11.672 1 95.81 110 VAL A C 1
ATOM 854 O O . VAL A 1 110 ? -7.445 -11.422 12.258 1 95.81 110 VAL A O 1
ATOM 857 N N . TYR A 1 111 ? -6.438 -9.992 10.836 1 93.25 111 TYR A N 1
ATOM 858 C CA . TYR A 1 111 ? -5.332 -10.891 10.539 1 93.25 111 TYR A CA 1
ATOM 859 C C . TYR A 1 111 ? -4.258 -10.812 11.617 1 93.25 111 TYR A C 1
ATOM 861 O O . TYR A 1 111 ? -3.719 -11.836 12.047 1 93.25 111 TYR A O 1
ATOM 869 N N . GLN A 1 112 ? -3.896 -9.633 11.953 1 92.69 112 GLN A N 1
ATOM 870 C CA . GLN A 1 112 ? -2.898 -9.336 12.969 1 92.69 112 GLN A CA 1
ATOM 871 C C . GLN A 1 112 ? -3.244 -8.055 13.727 1 92.69 112 GLN A C 1
ATOM 873 O O . GLN A 1 112 ? -3.523 -7.023 13.109 1 92.69 112 GLN A O 1
ATOM 878 N N . GLU A 1 113 ? -3.133 -8.141 15 1 94.75 113 GLU A N 1
ATOM 879 C CA . GLU A 1 113 ? -3.424 -6.953 15.797 1 94.75 113 GLU A CA 1
ATOM 880 C C . GLU A 1 113 ? -2.426 -5.836 15.508 1 94.75 113 GLU A C 1
ATOM 882 O O . GLU A 1 113 ? -1.233 -6.094 15.32 1 94.75 113 GLU A O 1
ATOM 887 N N . ALA A 1 114 ? -2.963 -4.656 15.438 1 96.06 114 ALA A N 1
ATOM 888 C CA . ALA A 1 114 ? -2.135 -3.469 15.25 1 96.06 114 ALA A CA 1
ATOM 889 C C . ALA A 1 114 ? -1.454 -3.059 16.547 1 96.06 114 ALA A C 1
ATOM 891 O O . ALA A 1 114 ? -1.971 -2.217 17.281 1 96.06 114 ALA A O 1
ATOM 892 N N . THR A 1 115 ? -0.267 -3.549 16.797 1 95.62 115 THR A N 1
ATOM 893 C CA . THR A 1 115 ? 0.34 -3.32 18.109 1 95.62 115 THR A CA 1
ATOM 894 C C . THR A 1 115 ? 1.612 -2.488 17.969 1 95.62 115 THR A C 1
ATOM 896 O O . THR A 1 115 ? 2.162 -2.021 18.969 1 95.62 115 THR A O 1
ATOM 899 N N . LYS A 1 116 ? 2.107 -2.367 16.781 1 96.31 116 LYS A N 1
ATOM 900 C CA . LYS A 1 116 ? 3.35 -1.623 16.594 1 96.31 116 LYS A CA 1
ATOM 901 C C . LYS A 1 116 ? 3.072 -0.137 16.391 1 96.31 116 LYS A C 1
ATOM 903 O O . LYS A 1 116 ? 2.461 0.254 15.391 1 96.31 116 LYS A O 1
ATOM 908 N N . GLU A 1 117 ? 3.502 0.64 17.281 1 97.06 117 GLU A N 1
ATOM 909 C CA . GLU A 1 117 ? 3.391 2.088 17.125 1 97.06 117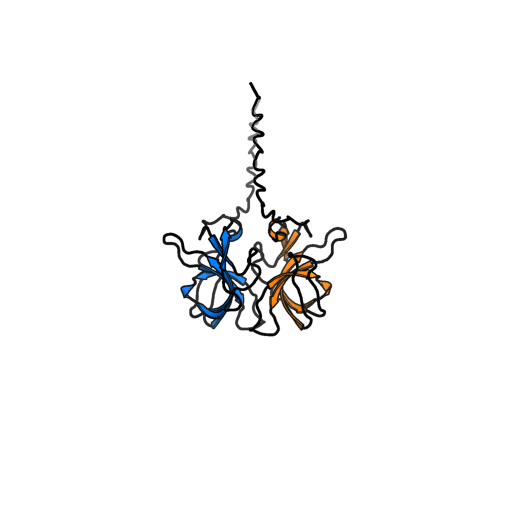 GLU A CA 1
ATOM 910 C C . GLU A 1 117 ? 4.531 2.641 16.281 1 97.06 117 GLU A C 1
ATOM 912 O O . GLU A 1 117 ? 5.703 2.451 16.609 1 97.06 117 GLU A O 1
ATOM 917 N N . VAL A 1 118 ? 4.184 3.316 15.258 1 95.12 118 VAL A N 1
ATOM 918 C CA . VAL A 1 118 ? 5.148 3.859 14.305 1 95.12 118 VAL A CA 1
ATOM 919 C C . VAL A 1 118 ? 4.922 5.359 14.141 1 95.12 118 VAL A C 1
ATOM 921 O O . VAL A 1 118 ? 3.787 5.805 13.953 1 95.12 118 VAL A O 1
ATOM 924 N N . PRO A 1 119 ? 6.027 6.164 14.211 1 95.06 119 PRO A N 1
ATOM 925 C CA . PRO A 1 119 ? 5.82 7.59 13.93 1 95.06 119 PRO A CA 1
ATOM 926 C C . PRO A 1 119 ? 5.375 7.848 12.5 1 95.06 119 PRO A C 1
ATOM 928 O O . PRO A 1 119 ? 5.82 7.16 11.57 1 95.06 119 PRO A O 1
ATOM 931 N N . THR A 1 120 ? 4.426 8.797 12.352 1 93.12 120 THR A N 1
ATOM 932 C CA . THR A 1 120 ? 4.098 9.227 11 1 93.12 120 THR A CA 1
ATOM 933 C C . THR A 1 120 ? 5.191 10.133 10.438 1 93.12 120 THR A C 1
ATOM 935 O O . THR A 1 120 ? 5.938 10.75 11.195 1 93.12 120 THR A O 1
ATOM 938 N N . THR A 1 121 ? 5.312 10.07 9.156 1 86.44 1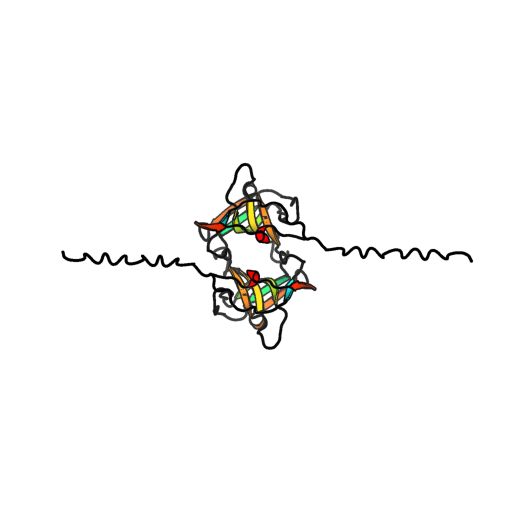21 THR A N 1
ATOM 939 C CA . THR A 1 121 ? 6.223 10.977 8.461 1 86.44 121 THR A CA 1
ATOM 940 C C . THR A 1 121 ? 5.469 11.797 7.418 1 86.44 121 THR A C 1
ATOM 942 O O . THR A 1 121 ? 4.289 11.555 7.164 1 86.44 121 THR A O 1
ATOM 945 N N . ASP A 1 122 ? 6.141 12.766 6.832 1 80.69 122 ASP A N 1
ATOM 946 C CA . ASP A 1 122 ? 5.527 13.609 5.812 1 80.69 122 ASP A CA 1
ATOM 947 C C . ASP A 1 122 ? 5.094 12.789 4.602 1 80.69 122 ASP A C 1
ATOM 949 O O . ASP A 1 122 ? 4.125 13.133 3.924 1 80.69 122 ASP A O 1
ATOM 953 N N . ILE A 1 123 ? 5.637 11.766 4.465 1 76.94 123 ILE A N 1
ATOM 954 C CA . ILE A 1 123 ? 5.355 10.922 3.311 1 76.94 123 ILE A CA 1
ATOM 955 C C . ILE A 1 123 ? 3.967 10.305 3.449 1 76.94 123 ILE A C 1
ATOM 957 O O . ILE A 1 123 ? 3.266 10.109 2.455 1 76.94 123 ILE A O 1
ATOM 961 N N . ASP A 1 124 ? 3.641 10.133 4.648 1 87.19 124 ASP A N 1
ATOM 962 C CA . ASP A 1 124 ? 2.334 9.539 4.914 1 87.19 124 ASP A CA 1
ATOM 963 C C . ASP A 1 124 ? 1.209 10.453 4.434 1 87.19 124 ASP A C 1
ATOM 965 O O . ASP A 1 124 ? 0.08 10 4.227 1 87.19 124 ASP A O 1
ATOM 969 N N . PHE A 1 125 ? 1.544 11.695 4.289 1 86.56 125 PHE A N 1
ATOM 970 C CA . PHE A 1 125 ? 0.486 12.648 3.992 1 86.56 125 PHE A CA 1
ATOM 971 C C . PHE A 1 125 ? 0.814 13.445 2.734 1 86.56 125 PHE A C 1
ATOM 973 O O . PHE A 1 125 ? 0.369 14.586 2.578 1 86.56 125 PHE A O 1
ATOM 980 N N . PHE A 1 126 ? 1.583 12.945 1.984 1 79.38 126 PHE A N 1
ATOM 981 C CA . PHE A 1 126 ? 1.977 13.617 0.754 1 79.38 126 PHE A CA 1
ATOM 982 C C . PHE A 1 126 ? 1.13 13.141 -0.42 1 79.38 126 PHE A C 1
ATOM 984 O O . PHE A 1 126 ? 0.904 11.945 -0.583 1 79.38 126 PHE A O 1
ATOM 991 N N . CYS A 1 127 ? 0.563 14.18 -1.154 1 76.62 127 CYS A N 1
ATOM 992 C CA . CYS A 1 127 ? -0.1 13.844 -2.408 1 76.62 127 CYS A CA 1
ATOM 993 C C . CYS A 1 127 ? -0.129 15.039 -3.352 1 76.62 127 CYS A C 1
ATOM 995 O O . CYS A 1 127 ? -0.088 16.188 -2.904 1 76.62 127 CYS A O 1
ATOM 997 N N . GLU A 1 128 ? 0.121 14.797 -4.676 1 70.81 128 GLU A N 1
ATOM 998 C CA . GLU A 1 128 ? 0.114 15.883 -5.66 1 70.81 128 GLU A CA 1
ATOM 999 C C . GLU A 1 128 ? -0.993 15.68 -6.691 1 70.81 128 GLU A C 1
ATOM 1001 O O . GLU A 1 128 ? -1.358 14.547 -7.008 1 70.81 128 GLU A O 1
ATOM 1006 N N . MET B 1 1 ? 49.781 5.914 51.875 1 38.03 1 MET B N 1
ATOM 1007 C CA . MET B 1 1 ? 48.844 6.691 51.062 1 38.03 1 MET B CA 1
ATOM 1008 C C . MET B 1 1 ? 48.562 5.984 49.75 1 38.03 1 MET B C 1
ATOM 1010 O O . MET B 1 1 ? 49.406 5.949 48.844 1 38.03 1 MET B O 1
ATOM 1014 N N . ALA B 1 2 ? 47.875 4.805 49.781 1 47.75 2 ALA B N 1
ATOM 1015 C CA . ALA B 1 2 ? 47.469 3.945 48.656 1 47.75 2 ALA B CA 1
ATOM 1016 C C . ALA B 1 2 ? 46.5 4.672 47.75 1 47.75 2 ALA B C 1
ATOM 1018 O O . ALA B 1 2 ? 45.469 5.203 48.219 1 47.75 2 ALA B O 1
ATOM 1019 N N . ARG B 1 3 ? 46.938 5.25 46.625 1 45.12 3 ARG B N 1
ATOM 1020 C CA . ARG B 1 3 ? 46.188 5.898 45.562 1 45.12 3 ARG B CA 1
ATOM 1021 C C . ARG B 1 3 ? 45.094 4.973 45 1 45.12 3 ARG B C 1
ATOM 1023 O O . ARG B 1 3 ? 45.406 3.885 44.5 1 45.12 3 ARG B O 1
ATOM 1030 N N . ILE B 1 4 ? 43.906 4.898 45.625 1 49.44 4 ILE B N 1
ATOM 1031 C CA . ILE B 1 4 ? 42.688 4.293 45.094 1 49.44 4 ILE B CA 1
ATOM 1032 C C . ILE B 1 4 ? 42.438 4.805 43.656 1 49.44 4 ILE B C 1
ATOM 1034 O O . ILE B 1 4 ? 42.219 6.004 43.469 1 49.44 4 ILE B O 1
ATOM 1038 N N . LEU B 1 5 ? 43.156 4.273 42.625 1 46.47 5 LEU B N 1
ATOM 1039 C CA . LEU B 1 5 ? 42.812 4.547 41.25 1 46.47 5 LEU B CA 1
ATOM 1040 C C . LEU B 1 5 ? 41.375 4.121 40.938 1 46.47 5 LEU B C 1
ATOM 1042 O O . LEU B 1 5 ? 41.031 2.934 41 1 46.47 5 LEU B O 1
ATOM 1046 N N . LEU B 1 6 ? 40.375 4.93 41.281 1 48.06 6 LEU B N 1
ATOM 1047 C CA . LEU B 1 6 ? 39 4.762 40.844 1 48.06 6 LEU B CA 1
ATOM 1048 C C . LEU B 1 6 ? 38.906 4.711 39.344 1 48.06 6 LEU B C 1
ATOM 1050 O O . LEU B 1 6 ? 39.219 5.691 38.656 1 48.06 6 LEU B O 1
ATOM 1054 N N . LEU B 1 7 ? 39.188 3.561 38.719 1 47.5 7 LEU B N 1
ATOM 1055 C CA . LEU B 1 7 ? 38.906 3.33 37.312 1 47.5 7 LEU B CA 1
ATOM 1056 C C . LEU B 1 7 ? 37.438 3.629 37 1 47.5 7 LEU B C 1
ATOM 1058 O O . LEU B 1 7 ? 36.531 2.988 37.531 1 47.5 7 LEU B O 1
ATOM 1062 N N . PHE B 1 8 ? 37.094 4.887 36.781 1 49.31 8 PHE B N 1
ATOM 1063 C CA . PHE B 1 8 ? 35.812 5.246 36.156 1 49.31 8 PHE B CA 1
ATOM 1064 C C . PHE B 1 8 ? 35.594 4.469 34.875 1 49.31 8 PHE B C 1
ATOM 1066 O O . PHE B 1 8 ? 36.312 4.68 33.875 1 49.31 8 PHE B O 1
ATOM 1073 N N . LEU B 1 9 ? 35.125 3.24 34.938 1 52.78 9 LEU B N 1
ATOM 1074 C CA . LEU B 1 9 ? 34.688 2.545 33.719 1 52.78 9 LEU B CA 1
ATOM 1075 C C . LEU B 1 9 ? 33.594 3.322 33 1 52.78 9 LEU B C 1
ATOM 1077 O O . LEU B 1 9 ? 32.5 3.535 33.562 1 52.78 9 LEU B O 1
ATOM 1081 N N . PRO B 1 10 ? 33.906 4.172 32.031 1 51.22 10 PRO B N 1
ATOM 1082 C CA . PRO B 1 10 ? 32.812 4.746 31.266 1 51.22 10 PRO B CA 1
ATOM 1083 C C . PRO B 1 10 ? 31.797 3.695 30.812 1 51.22 10 PRO B C 1
ATOM 1085 O O . PRO B 1 10 ? 32.188 2.592 30.422 1 51.22 10 PRO B O 1
ATOM 1088 N N . GLY B 1 11 ? 30.656 3.518 31.453 1 50.44 11 GLY B N 1
ATOM 1089 C CA . GLY B 1 11 ? 29.531 2.732 30.953 1 50.44 11 GLY B CA 1
ATOM 1090 C C . GLY B 1 11 ? 29.25 2.947 29.484 1 50.44 11 GLY B C 1
ATOM 1091 O O . GLY B 1 11 ? 28.828 4.031 29.078 1 50.44 11 GLY B O 1
ATOM 1092 N N . LEU B 1 12 ? 29.906 2.328 28.578 1 50.47 12 LEU B N 1
ATOM 1093 C CA . LEU B 1 12 ? 29.531 2.281 27.172 1 50.47 12 LEU B CA 1
ATOM 1094 C C . LEU B 1 12 ? 28.047 1.995 27 1 50.47 12 LEU B C 1
ATOM 1096 O O . LEU B 1 12 ? 27.594 0.885 27.281 1 50.47 12 LEU B O 1
ATOM 1100 N N . VAL B 1 13 ? 27.141 2.947 27.188 1 47.31 13 VAL B N 1
ATOM 1101 C CA . VAL B 1 13 ? 25.766 2.816 26.75 1 47.31 13 VAL B CA 1
ATOM 1102 C C . VAL B 1 13 ? 25.734 2.422 25.266 1 47.31 13 VAL B C 1
ATOM 1104 O O . VAL B 1 13 ? 26.062 3.225 24.391 1 47.31 13 VAL B O 1
ATOM 1107 N N . ALA B 1 14 ? 25.812 1.175 24.938 1 45.28 14 ALA B N 1
ATOM 1108 C CA . ALA B 1 14 ? 25.469 0.667 23.609 1 45.28 14 ALA B CA 1
ATOM 1109 C C . ALA B 1 14 ? 24.094 1.146 23.156 1 45.28 14 ALA B C 1
ATOM 1111 O O . ALA B 1 14 ? 23.078 0.668 23.672 1 45.28 14 ALA B O 1
ATOM 1112 N N . VAL B 1 15 ? 23.953 2.406 22.797 1 43.81 15 VAL B N 1
ATOM 1113 C CA . VAL B 1 15 ? 22.734 2.785 22.078 1 43.81 15 VAL B CA 1
ATOM 1114 C C . VAL B 1 15 ? 22.469 1.783 20.969 1 43.81 15 VAL B C 1
ATOM 1116 O O . VAL B 1 15 ? 23.219 1.704 20 1 43.81 15 VAL B O 1
ATOM 1119 N N . CYS B 1 16 ? 21.875 0.641 21.203 1 43.38 16 CYS B N 1
ATOM 1120 C CA . CYS B 1 16 ? 21.297 -0.23 20.188 1 43.38 16 CYS B CA 1
ATOM 1121 C C . CYS B 1 16 ? 20.469 0.572 19.203 1 43.38 16 CYS B C 1
ATOM 1123 O O . CYS B 1 16 ? 19.281 0.828 19.438 1 43.38 16 CYS B O 1
ATOM 1125 N N . ALA B 1 17 ? 21 1.605 18.609 1 42.25 17 ALA B N 1
ATOM 1126 C CA . ALA B 1 17 ? 20.312 2.211 17.484 1 42.25 17 ALA B CA 1
ATOM 1127 C C . ALA B 1 17 ? 19.781 1.145 16.531 1 42.25 17 ALA B C 1
ATOM 1129 O O . ALA B 1 17 ? 20.547 0.323 16.016 1 42.25 17 ALA B O 1
ATOM 1130 N N . VAL B 1 18 ? 18.578 0.61 16.75 1 48.53 18 VAL B N 1
ATOM 1131 C CA . VAL B 1 18 ? 17.922 -0.162 15.695 1 48.53 18 VAL B CA 1
ATOM 1132 C C . VAL B 1 18 ? 18.156 0.514 14.344 1 48.53 18 VAL B C 1
ATOM 1134 O O . VAL B 1 18 ? 17.688 1.637 14.125 1 48.53 18 VAL B O 1
ATOM 1137 N N . HIS B 1 19 ? 19.359 0.532 13.844 1 49 19 HIS B N 1
ATOM 1138 C CA . HIS B 1 19 ? 19.734 1.062 12.531 1 49 19 HIS B CA 1
ATOM 1139 C C . HIS B 1 19 ? 18.906 0.419 11.422 1 49 19 HIS B C 1
ATOM 1141 O O . HIS B 1 19 ? 19.016 -0.787 11.188 1 49 19 HIS B O 1
ATOM 1147 N N . GLY B 1 20 ? 17.688 0.731 11.266 1 55.22 20 GLY B N 1
ATOM 1148 C CA . GLY B 1 20 ? 17.188 0.354 9.953 1 55.22 20 GLY B CA 1
ATOM 1149 C C . GLY B 1 20 ? 18.25 0.412 8.867 1 55.22 20 GLY B C 1
ATOM 1150 O O . GLY B 1 20 ? 19.203 1.177 8.977 1 55.22 20 GLY B O 1
ATOM 1151 N N . ILE B 1 21 ? 18.781 -0.717 8.281 1 57.91 21 ILE B N 1
ATOM 1152 C CA . ILE B 1 21 ? 19.781 -0.798 7.227 1 57.91 21 ILE B CA 1
ATOM 1153 C C . ILE B 1 21 ? 19.203 -0.278 5.918 1 57.91 21 ILE B C 1
ATOM 1155 O O . ILE B 1 21 ? 18.172 -0.769 5.453 1 57.91 21 ILE B O 1
ATOM 1159 N N . PHE B 1 22 ? 19.391 0.98 5.582 1 62.25 22 PHE B N 1
ATOM 1160 C CA . PHE B 1 22 ? 19.078 1.415 4.223 1 62.25 22 PHE B CA 1
ATOM 1161 C C . PHE B 1 22 ? 19.766 0.522 3.201 1 62.25 22 PHE B C 1
ATOM 1163 O O . PHE B 1 22 ? 21 0.45 3.164 1 62.25 22 PHE B O 1
ATOM 1170 N N . MET B 1 23 ? 19.031 -0.363 2.633 1 70.25 23 MET B N 1
ATOM 1171 C CA . MET B 1 23 ? 19.562 -1.203 1.564 1 70.25 23 MET B CA 1
ATOM 1172 C C . MET B 1 23 ? 19.719 -0.406 0.275 1 70.25 23 MET B C 1
ATOM 1174 O O . MET B 1 23 ? 19.109 0.645 0.107 1 70.25 23 MET B O 1
ATOM 1178 N N . ASP B 1 24 ? 20.562 -0.832 -0.607 1 78.56 24 ASP B N 1
ATOM 1179 C CA . ASP B 1 24 ? 20.828 -0.185 -1.889 1 78.56 24 ASP B CA 1
ATOM 1180 C C . ASP B 1 24 ? 19.547 -0.076 -2.719 1 78.56 24 ASP B C 1
ATOM 1182 O O . ASP B 1 24 ? 18.703 -0.972 -2.688 1 78.56 24 ASP B O 1
ATOM 1186 N N . ARG B 1 25 ? 19.547 1.037 -3.449 1 84.5 25 ARG B N 1
ATOM 1187 C CA . ARG B 1 25 ? 18.438 1.236 -4.375 1 84.5 25 ARG B CA 1
ATOM 1188 C C . ARG B 1 25 ? 18.453 0.188 -5.484 1 84.5 25 ARG B C 1
ATOM 1190 O O . ARG B 1 25 ? 19.516 -0.16 -6 1 84.5 25 ARG B O 1
ATOM 1197 N N . LEU B 1 26 ? 17.266 -0.245 -5.73 1 89.69 26 LEU B N 1
ATOM 1198 C CA . LEU B 1 26 ? 17.141 -1.209 -6.816 1 89.69 26 LEU B CA 1
ATOM 1199 C C . LEU B 1 26 ? 17 -0.5 -8.164 1 89.69 26 LEU B C 1
ATOM 1201 O O . LEU B 1 26 ? 17.312 -1.074 -9.203 1 89.69 26 LEU B O 1
ATOM 1205 N N . ALA B 1 27 ? 16.484 0.661 -8.133 1 93.75 27 ALA B N 1
ATOM 1206 C CA . ALA B 1 27 ? 16.297 1.498 -9.312 1 93.75 27 ALA B CA 1
ATOM 1207 C C . ALA B 1 27 ? 16.141 2.965 -8.922 1 93.75 27 ALA B C 1
ATOM 1209 O O . ALA B 1 27 ? 15.719 3.277 -7.809 1 93.75 27 ALA B O 1
ATOM 1210 N N . SER B 1 28 ? 16.422 3.84 -9.867 1 94.38 28 SER B N 1
ATOM 1211 C CA . SER B 1 28 ? 16.312 5.266 -9.586 1 94.38 28 SER B CA 1
ATOM 1212 C C . SER B 1 28 ? 14.922 5.801 -9.938 1 94.38 28 SER B C 1
ATOM 1214 O O . SER B 1 28 ? 14.555 6.898 -9.523 1 94.38 28 SER B O 1
ATOM 1216 N N . LYS B 1 29 ? 14.258 5.008 -10.742 1 96.19 29 LYS B N 1
ATOM 1217 C CA . LYS B 1 29 ? 12.922 5.406 -11.156 1 96.19 29 LYS B CA 1
ATOM 1218 C C . LYS B 1 29 ? 11.961 4.219 -11.141 1 96.19 29 LYS B C 1
ATOM 1220 O O . LYS B 1 29 ? 12.398 3.066 -11.203 1 96.19 29 LYS B O 1
ATOM 1225 N N . LYS B 1 30 ? 10.719 4.629 -11 1 97.19 30 LYS B N 1
ATOM 1226 C CA . LYS B 1 30 ? 9.648 3.648 -11.094 1 97.19 30 LYS B CA 1
ATOM 1227 C C . LYS B 1 30 ? 8.484 4.184 -11.93 1 97.19 30 LYS B C 1
ATOM 1229 O O . LYS B 1 30 ? 8.328 5.398 -12.07 1 97.19 30 LYS B O 1
ATOM 1234 N N . LEU B 1 31 ? 7.793 3.246 -12.531 1 98 31 LEU B N 1
ATOM 1235 C CA . LEU B 1 31 ? 6.586 3.58 -13.273 1 98 31 LEU B CA 1
ATOM 1236 C C . LEU B 1 31 ? 5.34 3.305 -12.438 1 98 31 LEU B C 1
ATOM 1238 O O . LEU B 1 31 ? 5.223 2.246 -11.82 1 98 31 LEU B O 1
ATOM 1242 N N . CYS B 1 32 ? 4.438 4.312 -12.43 1 97.5 32 CYS B N 1
ATOM 1243 C CA . CYS B 1 32 ? 3.195 4.219 -11.672 1 97.5 32 CYS B CA 1
ATOM 1244 C C . CYS B 1 32 ? 2.002 4.609 -12.539 1 97.5 32 CYS B C 1
ATOM 1246 O O . CYS B 1 32 ? 2.172 5.133 -13.641 1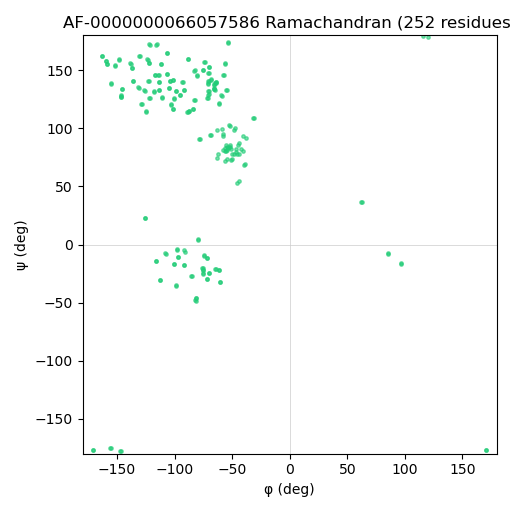 97.5 32 CYS B O 1
ATOM 1248 N N . ALA B 1 33 ? 0.83 4.219 -12.078 1 95.81 33 ALA B N 1
ATOM 1249 C CA . ALA B 1 33 ? -0.407 4.609 -12.75 1 95.81 33 ALA B CA 1
ATOM 1250 C C . ALA B 1 33 ? -0.679 6.102 -12.578 1 95.81 33 ALA B C 1
ATOM 1252 O O . ALA B 1 33 ? -1.382 6.711 -13.383 1 95.81 33 ALA B O 1
ATOM 1253 N N . ASP B 1 34 ? -0.143 6.715 -11.523 1 92.38 34 ASP B N 1
ATOM 1254 C CA . ASP B 1 34 ? -0.34 8.109 -11.148 1 92.38 34 ASP B CA 1
ATOM 1255 C C . ASP B 1 34 ? 0.912 8.68 -10.484 1 92.38 34 ASP B C 1
ATOM 1257 O O . ASP B 1 34 ? 1.901 7.969 -10.297 1 92.38 34 ASP B O 1
ATOM 1261 N N . ASP B 1 35 ? 0.876 9.891 -10.062 1 90.81 35 ASP B N 1
ATOM 1262 C CA . ASP B 1 35 ? 2.057 10.57 -9.531 1 90.81 35 ASP B CA 1
ATOM 1263 C C . ASP B 1 35 ? 2.379 10.086 -8.125 1 90.81 35 ASP B C 1
ATOM 1265 O O . ASP B 1 35 ? 3.516 10.203 -7.664 1 90.81 35 ASP B O 1
ATOM 1269 N N . GLU B 1 36 ? 1.406 9.5 -7.469 1 88.31 36 GLU B N 1
ATOM 1270 C CA . GLU B 1 36 ? 1.6 9.109 -6.074 1 88.31 36 GLU B CA 1
ATOM 1271 C C . GLU B 1 36 ? 1.707 7.59 -5.945 1 88.31 36 GLU B C 1
ATOM 1273 O O . GLU B 1 36 ? 1.988 7.074 -4.859 1 88.31 36 GLU B O 1
ATOM 1278 N N . CYS B 1 37 ? 1.486 6.918 -6.941 1 92.88 37 CYS B N 1
ATOM 1279 C CA . CYS B 1 37 ? 1.562 5.465 -7.023 1 92.88 37 CYS B CA 1
ATOM 1280 C C . CYS B 1 37 ? 0.55 4.812 -6.086 1 92.88 37 CYS B C 1
ATOM 1282 O O . CYS B 1 37 ? 0.831 3.773 -5.488 1 92.88 37 CYS B O 1
ATOM 1284 N N . VAL B 1 38 ? -0.591 5.473 -6.004 1 91.5 38 VAL B N 1
ATOM 1285 C CA . VAL B 1 38 ? -1.572 4.965 -5.051 1 91.5 38 VAL B CA 1
ATOM 1286 C C . VAL B 1 38 ? -2.59 4.086 -5.777 1 91.5 38 VAL B C 1
ATOM 1288 O O . VAL B 1 38 ? -3.344 3.346 -5.145 1 91.5 38 VAL B O 1
ATOM 1291 N N . TYR B 1 39 ? -2.557 4.109 -7.141 1 92.88 39 TYR B N 1
ATOM 1292 C CA . TYR B 1 39 ? -3.48 3.297 -7.922 1 92.88 39 TYR B CA 1
ATOM 1293 C C . TYR B 1 39 ? -2.793 2.043 -8.453 1 92.88 39 TYR B C 1
ATOM 1295 O O . TYR B 1 39 ? -1.641 2.098 -8.891 1 92.88 39 TYR B O 1
ATOM 1303 N N . THR B 1 40 ? -3.568 0.938 -8.43 1 95.12 40 THR B N 1
ATOM 1304 C CA . THR B 1 40 ? -3.014 -0.294 -8.977 1 95.12 40 THR B CA 1
ATOM 1305 C C . THR B 1 40 ? -2.887 -0.204 -10.492 1 95.12 40 THR B C 1
ATOM 1307 O O . THR B 1 40 ? -3.773 0.329 -11.164 1 95.12 40 THR B O 1
ATOM 1310 N N . ILE B 1 41 ? -1.809 -0.742 -10.922 1 97.19 41 ILE B N 1
ATOM 1311 C CA . ILE B 1 41 ? -1.562 -0.852 -12.352 1 97.19 41 ILE B CA 1
ATOM 1312 C C . ILE B 1 41 ? -2.297 -2.068 -12.914 1 97.19 41 ILE B C 1
ATOM 1314 O O . ILE B 1 41 ? -2.951 -1.98 -13.953 1 97.19 41 ILE B O 1
ATOM 1318 N N . SER B 1 42 ? -2.182 -3.186 -12.234 1 96.44 42 SER B N 1
ATOM 1319 C CA . SER B 1 42 ? -2.682 -4.441 -12.781 1 96.44 42 SER B CA 1
ATOM 1320 C C . SER B 1 42 ? -2.822 -5.5 -11.695 1 96.44 42 SER B C 1
ATOM 1322 O O . SER B 1 42 ? -2.33 -5.324 -10.578 1 96.44 42 SER B O 1
ATOM 1324 N N . LEU B 1 43 ? -3.627 -6.535 -12.07 1 94.19 43 LEU B N 1
ATOM 1325 C CA . LEU B 1 43 ? -3.674 -7.789 -11.32 1 94.19 43 LEU B CA 1
ATOM 1326 C C . LEU B 1 43 ? -2.84 -8.867 -12.008 1 94.19 43 LEU B C 1
ATOM 1328 O O . LEU B 1 43 ? -3.01 -9.117 -13.203 1 94.19 43 LEU B O 1
ATOM 1332 N N . ALA B 1 44 ? -1.938 -9.414 -11.195 1 95.75 44 ALA B N 1
ATOM 1333 C CA . ALA B 1 44 ? -1.073 -10.453 -11.742 1 95.75 44 ALA B CA 1
ATOM 1334 C C . ALA B 1 44 ? -1.2 -11.75 -10.945 1 95.75 44 ALA B C 1
ATOM 1336 O O . ALA B 1 44 ? -1.618 -11.727 -9.781 1 95.75 44 ALA B O 1
ATOM 1337 N N . SER B 1 45 ? -0.876 -12.805 -11.609 1 95.38 45 SER B N 1
ATOM 1338 C CA . SER B 1 45 ? -0.837 -14.109 -10.953 1 95.38 45 SER B CA 1
ATOM 1339 C C . SER B 1 45 ? 0.585 -14.656 -10.898 1 95.38 45 SER B C 1
ATOM 1341 O O . SER B 1 45 ? 1.316 -14.602 -11.891 1 95.38 45 SER B O 1
ATOM 1343 N N . ALA B 1 46 ? 0.885 -15.117 -9.703 1 96.69 46 ALA B N 1
ATOM 1344 C CA . ALA B 1 46 ? 2.211 -15.719 -9.547 1 96.69 46 ALA B CA 1
ATOM 1345 C C . ALA B 1 46 ? 2.299 -17.047 -10.281 1 96.69 46 ALA B C 1
ATOM 1347 O O . ALA B 1 46 ? 1.434 -17.922 -10.117 1 96.69 46 ALA B O 1
ATOM 1348 N N . GLN B 1 47 ? 3.381 -17.219 -11.055 1 97.94 47 GLN B N 1
ATOM 1349 C CA . GLN B 1 47 ? 3.557 -18.438 -11.852 1 97.94 47 GLN B CA 1
ATOM 1350 C C . GLN B 1 47 ? 4.523 -19.391 -11.172 1 97.94 47 GLN B C 1
ATOM 1352 O O . GLN B 1 47 ? 4.605 -20.562 -11.547 1 97.94 47 GLN B O 1
ATOM 1357 N N . GLU B 1 48 ? 5.277 -18.922 -10.242 1 97.12 48 GLU B N 1
ATOM 1358 C CA . GLU B 1 48 ? 6.234 -19.703 -9.477 1 97.12 48 GLU B CA 1
ATOM 1359 C C . GLU B 1 48 ? 6.387 -19.172 -8.055 1 97.12 48 GLU B C 1
ATOM 1361 O O . GLU B 1 48 ? 5.984 -18.047 -7.766 1 97.12 48 GLU B O 1
ATOM 1366 N N . ASP B 1 49 ? 6.879 -20.062 -7.219 1 97.12 49 ASP B N 1
ATOM 1367 C CA . ASP B 1 49 ? 7.184 -19.625 -5.859 1 97.12 49 ASP B CA 1
ATOM 1368 C C . ASP B 1 49 ? 8.391 -18.688 -5.84 1 97.12 49 ASP B C 1
ATOM 1370 O O . ASP B 1 49 ? 9.258 -18.766 -6.719 1 97.12 49 ASP B O 1
ATOM 1374 N N . TYR B 1 50 ? 8.406 -17.859 -4.871 1 97.62 50 TYR B N 1
ATOM 1375 C CA . TYR B 1 50 ? 9.516 -16.953 -4.641 1 97.62 50 TYR B CA 1
ATOM 1376 C C . TYR B 1 50 ? 9.727 -16.703 -3.148 1 97.62 50 TYR B C 1
ATOM 1378 O O . TYR B 1 50 ? 8.781 -16.375 -2.434 1 97.62 50 TYR B O 1
ATOM 1386 N N . ASN B 1 51 ? 10.992 -16.906 -2.748 1 97 51 ASN B N 1
ATOM 1387 C CA . ASN B 1 51 ? 11.383 -16.609 -1.376 1 97 51 ASN B CA 1
ATOM 1388 C C . ASN B 1 51 ? 12.164 -15.305 -1.295 1 97 51 ASN B C 1
ATOM 1390 O O . ASN B 1 51 ? 13.234 -15.18 -1.893 1 97 51 ASN B O 1
ATOM 1394 N N . ALA B 1 52 ? 11.602 -14.391 -0.505 1 95.19 52 ALA B N 1
ATOM 1395 C CA . ALA B 1 52 ? 12.188 -13.055 -0.395 1 95.19 52 ALA B CA 1
ATOM 1396 C C . ALA B 1 52 ? 13.625 -13.133 0.127 1 95.19 52 ALA B C 1
ATOM 1398 O O . ALA B 1 52 ? 13.883 -13.766 1.15 1 95.19 52 ALA B O 1
ATOM 1399 N N . PRO B 1 53 ? 14.555 -12.492 -0.565 1 93.06 53 PRO B N 1
ATOM 1400 C CA . PRO B 1 53 ? 15.938 -12.508 -0.093 1 93.06 53 PRO B CA 1
ATOM 1401 C C . PRO B 1 53 ? 16.172 -11.586 1.102 1 93.06 53 PRO B C 1
ATOM 1403 O O . PRO B 1 53 ? 17.141 -11.75 1.84 1 93.06 53 PRO B O 1
ATOM 1406 N N . ASP B 1 54 ? 15.383 -10.578 1.266 1 91.25 54 ASP B N 1
ATOM 1407 C CA . ASP B 1 54 ? 15.422 -9.648 2.387 1 91.25 54 ASP B CA 1
ATOM 1408 C C . ASP B 1 54 ? 14.055 -8.984 2.6 1 91.25 54 ASP B C 1
ATOM 1410 O O . ASP B 1 54 ? 13.086 -9.312 1.915 1 91.25 54 ASP B O 1
ATOM 1414 N N . CYS B 1 55 ? 14.023 -8.039 3.535 1 89.12 55 CYS B N 1
ATOM 1415 C CA . CYS B 1 55 ? 12.75 -7.5 4.016 1 89.12 55 CYS B CA 1
ATOM 1416 C C . CYS B 1 55 ? 12.102 -6.613 2.961 1 89.12 55 CYS B C 1
ATOM 1418 O O . CYS B 1 55 ? 10.93 -6.25 3.086 1 89.12 55 CYS B O 1
ATOM 1420 N N . ARG B 1 56 ? 12.789 -6.227 1.87 1 91.75 56 ARG B N 1
ATOM 1421 C CA . ARG B 1 56 ? 12.219 -5.391 0.819 1 91.75 56 ARG B CA 1
ATOM 1422 C C . ARG B 1 56 ? 11.266 -6.195 -0.061 1 91.75 56 ARG B C 1
ATOM 1424 O O . ARG B 1 56 ? 10.359 -5.633 -0.68 1 91.75 56 ARG B O 1
ATOM 1431 N N . PHE B 1 57 ? 11.547 -7.453 0.033 1 94.88 57 PHE B N 1
ATOM 1432 C CA . PHE B 1 57 ? 10.836 -8.328 -0.891 1 94.88 57 PHE B CA 1
ATOM 1433 C C . PHE B 1 57 ? 9.766 -9.133 -0.163 1 94.88 57 PHE B C 1
ATOM 1435 O O . PHE B 1 57 ? 9.758 -9.195 1.068 1 94.88 57 PHE B O 1
ATOM 1442 N N . ILE B 1 58 ? 8.875 -9.695 -0.987 1 95.12 58 ILE B N 1
ATOM 1443 C CA . ILE B 1 58 ? 7.801 -10.492 -0.405 1 95.12 58 ILE B CA 1
ATOM 1444 C C . ILE B 1 58 ? 7.926 -11.938 -0.874 1 95.12 58 ILE B C 1
ATOM 1446 O O . ILE B 1 58 ? 8.375 -12.203 -1.99 1 95.12 58 ILE B O 1
ATOM 1450 N N . ASN B 1 59 ? 7.539 -12.773 0.078 1 94.94 59 ASN B N 1
ATOM 1451 C CA . ASN B 1 59 ? 7.344 -14.156 -0.341 1 94.94 59 ASN B CA 1
ATOM 1452 C C . ASN B 1 59 ? 6.109 -14.305 -1.222 1 94.94 59 ASN B C 1
ATOM 1454 O O . ASN B 1 59 ? 5.066 -13.711 -0.948 1 94.94 59 ASN B O 1
ATOM 1458 N N . VAL B 1 60 ? 6.25 -15.125 -2.285 1 95.44 60 VAL B N 1
ATOM 1459 C CA . VAL B 1 60 ? 5.145 -15.367 -3.205 1 95.44 60 VAL B CA 1
ATOM 1460 C C . VAL B 1 60 ? 4.992 -16.875 -3.443 1 95.44 60 VAL B C 1
ATOM 1462 O O . VAL B 1 60 ? 5.988 -17.578 -3.598 1 95.44 60 VAL B O 1
ATOM 1465 N N . LYS B 1 61 ? 3.789 -17.281 -3.395 1 94.88 61 LYS B N 1
ATOM 1466 C CA . LYS B 1 61 ? 3.479 -18.656 -3.771 1 94.88 61 LYS B CA 1
ATOM 1467 C C . LYS B 1 61 ? 2.777 -18.703 -5.125 1 94.88 61 LYS B C 1
ATOM 1469 O O . LYS B 1 61 ? 1.97 -17.828 -5.449 1 94.88 61 LYS B O 1
ATOM 1474 N N . LYS B 1 62 ? 3.102 -19.797 -5.781 1 95.5 62 LYS B N 1
ATOM 1475 C CA . LYS B 1 62 ? 2.436 -20 -7.066 1 95.5 62 LYS B CA 1
ATOM 1476 C C . LYS B 1 62 ? 0.918 -19.953 -6.91 1 95.5 62 LYS B C 1
ATOM 1478 O O . LYS B 1 62 ? 0.364 -20.547 -5.984 1 95.5 62 LYS B O 1
ATOM 1483 N N . GLY B 1 63 ? 0.297 -19.203 -7.812 1 93.25 63 GLY B N 1
ATOM 1484 C CA . GLY B 1 63 ? -1.156 -19.141 -7.809 1 93.25 63 GLY B CA 1
ATOM 1485 C C . GLY B 1 63 ? -1.695 -17.922 -7.07 1 93.25 63 GLY B C 1
ATOM 1486 O O . GLY B 1 63 ? -2.857 -17.547 -7.246 1 93.25 63 GLY B O 1
ATOM 1487 N N . GLN B 1 64 ? -0.857 -17.312 -6.277 1 92.94 64 GLN B N 1
ATOM 1488 C CA . GLN B 1 64 ? -1.3 -16.125 -5.547 1 92.94 64 GLN B CA 1
ATOM 1489 C C . GLN B 1 64 ? -1.51 -14.945 -6.488 1 92.94 64 GLN B C 1
ATOM 1491 O O . GLN B 1 64 ? -0.844 -14.844 -7.52 1 92.94 64 GLN B O 1
ATOM 1496 N N . GLN B 1 65 ? -2.502 -14.125 -6.082 1 91.62 65 GLN B N 1
ATOM 1497 C CA . GLN B 1 65 ? -2.781 -12.906 -6.828 1 91.62 65 GLN B CA 1
ATOM 1498 C C . GLN B 1 65 ? -2.023 -11.719 -6.242 1 91.62 65 GLN B C 1
ATOM 1500 O O . GLN B 1 65 ? -1.909 -11.586 -5.023 1 91.62 65 GLN B O 1
ATOM 1505 N N . ILE B 1 66 ? -1.522 -10.891 -7.172 1 93.69 66 ILE B N 1
ATOM 1506 C CA . ILE B 1 66 ? -0.741 -9.727 -6.762 1 93.69 66 ILE B CA 1
ATOM 1507 C C . ILE B 1 66 ? -1.292 -8.469 -7.434 1 93.69 66 ILE B C 1
ATOM 1509 O O . ILE B 1 66 ? -1.417 -8.414 -8.656 1 93.69 66 ILE B O 1
ATOM 1513 N N . TYR B 1 67 ? -1.688 -7.543 -6.621 1 93.75 67 TYR B N 1
ATOM 1514 C CA . TYR B 1 67 ? -2.016 -6.219 -7.148 1 93.75 67 TYR B CA 1
ATOM 1515 C C . TYR B 1 67 ? -0.764 -5.363 -7.293 1 93.75 67 TYR B C 1
ATOM 1517 O O . TYR B 1 67 ? -0.099 -5.051 -6.305 1 93.75 67 TYR B O 1
ATOM 1525 N N . VAL B 1 68 ? -0.438 -5 -8.492 1 97.19 68 VAL B N 1
ATOM 1526 C CA . VAL B 1 68 ? 0.812 -4.312 -8.797 1 97.19 68 VAL B CA 1
ATOM 1527 C C . VAL B 1 68 ? 0.599 -2.803 -8.742 1 97.19 68 VAL B C 1
ATOM 1529 O O . VAL B 1 68 ? -0.323 -2.277 -9.375 1 97.19 68 VAL B O 1
ATOM 1532 N N . TYR B 1 69 ? 1.508 -2.078 -8.055 1 96.94 69 TYR B N 1
ATOM 1533 C CA . TYR B 1 69 ? 1.364 -0.637 -7.875 1 96.94 69 TYR B CA 1
ATOM 1534 C C . TYR B 1 69 ? 2.455 0.117 -8.625 1 96.94 69 TYR B C 1
ATOM 1536 O O . TYR B 1 69 ? 2.277 1.283 -8.984 1 96.94 69 TYR B O 1
ATOM 1544 N N . SER B 1 70 ? 3.594 -0.555 -8.727 1 97.75 70 SER B N 1
ATOM 1545 C CA . SER B 1 70 ? 4.699 0.126 -9.398 1 97.75 70 SER B CA 1
ATOM 1546 C C . SER B 1 70 ? 5.645 -0.871 -10.055 1 97.75 70 SER B C 1
ATOM 1548 O O . SER B 1 70 ? 5.707 -2.035 -9.656 1 97.75 70 SER B O 1
ATOM 1550 N N . LYS B 1 71 ? 6.293 -0.354 -11.07 1 97.88 71 LYS B N 1
ATOM 1551 C CA . LYS B 1 71 ? 7.289 -1.117 -11.828 1 97.88 71 LYS B CA 1
ATOM 1552 C C . LYS B 1 71 ? 8.625 -0.387 -11.867 1 97.88 71 LYS B C 1
ATOM 1554 O O . LYS B 1 71 ? 8.734 0.688 -12.461 1 97.88 71 LYS B O 1
ATOM 1559 N N . LEU B 1 72 ? 9.602 -1.032 -11.219 1 96.94 72 LEU B N 1
ATOM 1560 C CA . LEU B 1 72 ? 10.914 -0.396 -11.258 1 96.94 72 LEU B CA 1
ATOM 1561 C C . LEU B 1 72 ? 11.469 -0.365 -12.672 1 96.94 72 LEU B C 1
ATOM 1563 O O . LEU B 1 72 ? 11.344 -1.344 -13.414 1 96.94 72 LEU B O 1
ATOM 1567 N N . VAL B 1 73 ? 11.953 0.817 -12.992 1 95.56 73 VAL B N 1
ATOM 1568 C CA . VAL B 1 73 ? 12.578 0.943 -14.312 1 95.56 73 VAL B CA 1
ATOM 1569 C C . VAL B 1 73 ? 13.906 0.193 -14.328 1 95.56 73 VAL B C 1
ATOM 1571 O O . VAL B 1 73 ? 14.742 0.375 -13.445 1 95.56 73 VAL B O 1
ATOM 1574 N N . LYS B 1 74 ? 14.008 -0.664 -15.281 1 91.12 74 LYS B N 1
ATOM 1575 C CA . LYS B 1 74 ? 15.227 -1.469 -15.391 1 91.12 74 LYS B CA 1
ATOM 1576 C C . LYS B 1 74 ? 16.453 -0.587 -15.617 1 91.12 74 LYS B C 1
ATOM 1578 O O . LYS B 1 74 ? 16.438 0.28 -16.5 1 91.12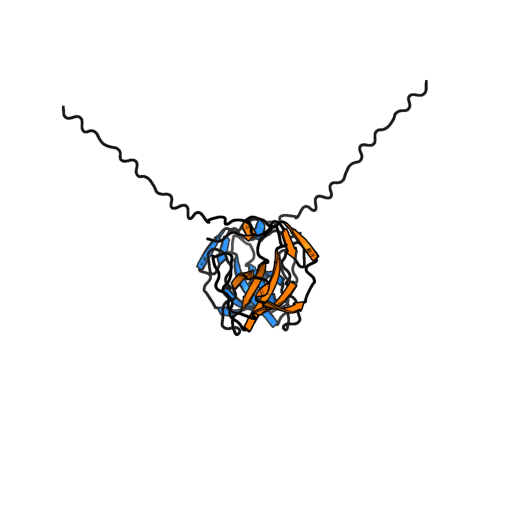 74 LYS B O 1
ATOM 1583 N N . GLU B 1 75 ? 17.359 -0.721 -14.727 1 87.06 75 GLU B N 1
ATOM 1584 C CA . GLU B 1 75 ? 18.641 -0.04 -14.875 1 87.06 75 GLU B CA 1
ATOM 1585 C C . GLU B 1 75 ? 19.781 -1.042 -15.023 1 87.06 75 GLU B C 1
ATOM 1587 O O . GLU B 1 75 ? 19.609 -2.23 -14.742 1 87.06 75 GLU B O 1
ATOM 1592 N N . ASN B 1 76 ? 20.891 -0.567 -15.312 1 74.44 76 ASN B N 1
ATOM 1593 C CA . ASN B 1 76 ? 22.125 -1.254 -15.695 1 74.44 76 ASN B CA 1
ATOM 1594 C C . ASN B 1 76 ? 22.312 -2.543 -14.898 1 74.44 76 ASN B C 1
ATOM 1596 O O . ASN B 1 76 ? 22.953 -2.539 -13.852 1 74.44 76 ASN B O 1
ATOM 1600 N N . GLY B 1 77 ? 21.828 -3.674 -15.406 1 71.94 77 GLY B N 1
ATOM 1601 C CA . GLY B 1 77 ? 22.172 -4.973 -14.852 1 71.94 77 GLY B CA 1
ATOM 1602 C C . GLY B 1 77 ? 21.297 -5.379 -13.68 1 71.94 77 GLY B C 1
ATOM 1603 O O . GLY B 1 77 ? 21.359 -6.516 -13.211 1 71.94 77 GLY B O 1
ATOM 1604 N N . ALA B 1 78 ? 20.469 -4.473 -13.234 1 72.69 78 ALA B N 1
ATOM 1605 C CA . ALA B 1 78 ? 19.625 -4.836 -12.094 1 72.69 78 ALA B CA 1
ATOM 1606 C C . ALA B 1 78 ? 18.422 -5.641 -12.539 1 72.69 78 ALA B C 1
ATOM 1608 O O . ALA B 1 78 ? 18.062 -5.625 -13.719 1 72.69 78 ALA B O 1
ATOM 1609 N N . GLY B 1 79 ? 18.062 -6.516 -11.711 1 80.5 79 GLY B N 1
ATOM 1610 C CA . GLY B 1 79 ? 16.828 -7.246 -11.977 1 80.5 79 GLY B CA 1
ATOM 1611 C C . GLY B 1 79 ? 15.625 -6.34 -12.164 1 80.5 79 GLY B C 1
ATOM 1612 O O . GLY B 1 79 ? 15.703 -5.141 -11.906 1 80.5 79 GLY B O 1
ATOM 1613 N N . GLU B 1 80 ? 14.664 -6.902 -12.867 1 93 80 GLU B N 1
ATOM 1614 C CA . GLU B 1 80 ? 13.391 -6.223 -13.047 1 93 80 GLU B CA 1
ATOM 1615 C C . GLU B 1 80 ? 12.414 -6.566 -11.93 1 93 80 GLU B C 1
ATOM 1617 O O . GLU B 1 80 ? 12.008 -7.723 -11.781 1 93 80 GLU B O 1
ATOM 1622 N N . PHE B 1 81 ? 12.102 -5.512 -11.156 1 96.81 81 PHE B N 1
ATOM 1623 C CA . PHE B 1 81 ? 11.242 -5.762 -10 1 96.81 81 PHE B CA 1
ATOM 1624 C C . PHE B 1 81 ? 9.992 -4.891 -10.055 1 96.81 81 PHE B C 1
ATOM 1626 O O . PHE B 1 81 ? 10.047 -3.744 -10.508 1 96.81 81 PHE B O 1
ATOM 1633 N N . TRP B 1 82 ? 8.922 -5.512 -9.664 1 98.12 82 TRP B N 1
ATOM 1634 C CA . TRP B 1 82 ? 7.672 -4.793 -9.445 1 98.12 82 TRP B CA 1
ATOM 1635 C C . TRP B 1 82 ? 7.312 -4.773 -7.961 1 98.12 82 TRP B C 1
ATOM 1637 O O . TRP B 1 82 ? 7.867 -5.543 -7.172 1 98.12 82 TRP B O 1
ATOM 1647 N N . ALA B 1 83 ? 6.543 -3.797 -7.578 1 97.38 83 ALA B N 1
ATOM 1648 C CA . ALA B 1 83 ? 6.016 -3.711 -6.219 1 97.38 83 ALA B CA 1
ATOM 1649 C C . ALA B 1 83 ? 4.496 -3.877 -6.211 1 97.38 83 ALA B C 1
ATOM 1651 O O . ALA B 1 83 ? 3.803 -3.342 -7.078 1 97.38 83 ALA B O 1
ATOM 1652 N N . GLY B 1 84 ? 4.086 -4.594 -5.211 1 96.56 84 GLY B N 1
ATOM 1653 C CA . GLY B 1 84 ? 2.656 -4.836 -5.102 1 96.56 84 GLY B CA 1
ATOM 1654 C C . GLY B 1 84 ? 2.264 -5.496 -3.795 1 96.56 84 GLY B C 1
ATOM 1655 O O . GLY B 1 84 ? 3.059 -5.547 -2.854 1 96.56 84 GLY B O 1
ATOM 1656 N N . SER B 1 85 ? 1.002 -5.781 -3.699 1 93.75 85 SER B N 1
ATOM 1657 C CA . SER B 1 85 ? 0.443 -6.477 -2.545 1 93.75 85 SER B CA 1
ATOM 1658 C C . SER B 1 85 ? -0.017 -7.883 -2.916 1 93.75 85 SER B C 1
ATOM 1660 O O . SER B 1 85 ? -0.771 -8.062 -3.873 1 93.75 85 SER B O 1
ATOM 1662 N N . VAL B 1 86 ? 0.512 -8.781 -2.127 1 93.44 86 VAL B N 1
ATOM 1663 C CA . VAL B 1 86 ? 0.134 -10.164 -2.375 1 93.44 86 VAL B CA 1
ATOM 1664 C C . VAL B 1 86 ? -0.853 -10.633 -1.308 1 93.44 86 VAL B C 1
ATOM 1666 O O . VAL B 1 86 ? -0.702 -10.305 -0.128 1 93.44 86 VAL B O 1
ATOM 1669 N N . TYR B 1 87 ? -1.832 -11.258 -1.836 1 83.69 87 TYR B N 1
ATOM 1670 C CA . TYR B 1 87 ? -2.865 -11.773 -0.941 1 83.69 87 TYR B CA 1
ATOM 1671 C C . TYR B 1 87 ? -2.951 -13.289 -1.021 1 83.69 87 TYR B C 1
ATOM 1673 O O . TYR B 1 87 ? -2.67 -13.883 -2.066 1 83.69 87 TYR B O 1
ATOM 1681 N N . GLY B 1 88 ? -2.965 -13.922 0.132 1 74.25 88 GLY B N 1
ATOM 1682 C CA . GLY B 1 88 ? -3.08 -15.367 0.176 1 74.25 88 GLY B CA 1
ATOM 1683 C C . GLY B 1 88 ? -4.277 -15.898 -0.591 1 74.25 88 GLY B C 1
ATOM 1684 O O . GLY B 1 88 ? -4.996 -15.125 -1.231 1 74.25 88 GLY B O 1
ATOM 1685 N N . ASP B 1 89 ? -4.207 -17.328 -0.601 1 66.31 89 ASP B N 1
ATOM 1686 C CA . ASP B 1 89 ? -5.324 -18.047 -1.207 1 66.31 89 ASP B CA 1
ATOM 1687 C C . ASP B 1 89 ? -6.621 -17.781 -0.441 1 66.31 89 ASP B C 1
ATOM 1689 O O . ASP B 1 89 ? -6.801 -18.281 0.672 1 66.31 89 ASP B O 1
ATOM 1693 N N . GLY B 1 90 ? -7.176 -16.641 -0.688 1 64.38 90 GLY B N 1
ATOM 1694 C CA . GLY B 1 90 ? -8.445 -16.359 -0.038 1 64.38 90 GLY B CA 1
ATOM 1695 C C . GLY B 1 90 ? -8.391 -15.203 0.931 1 64.38 90 GLY B C 1
ATOM 1696 O O . GLY B 1 90 ? -7.32 -14.617 1.149 1 64.38 90 GLY B O 1
ATOM 1697 N N . GLN B 1 91 ? -9.453 -14.859 1.555 1 65.25 91 GLN B N 1
ATOM 1698 C CA . GLN B 1 91 ? -9.625 -13.711 2.441 1 65.25 91 GLN B CA 1
ATOM 1699 C C . GLN B 1 91 ? -9.062 -14 3.83 1 65.25 91 GLN B C 1
ATOM 1701 O O . GLN B 1 91 ? -9.016 -13.117 4.684 1 65.25 91 GLN B O 1
ATOM 1706 N N . ASP B 1 92 ? -8.438 -15.203 3.955 1 71.44 92 ASP B N 1
ATOM 1707 C CA . ASP B 1 92 ? -8.039 -15.602 5.301 1 71.44 92 ASP B CA 1
ATOM 1708 C C . ASP B 1 92 ? -6.562 -15.289 5.551 1 71.44 92 ASP B C 1
ATOM 1710 O O . ASP B 1 92 ? -6.074 -15.43 6.672 1 71.44 92 ASP B O 1
ATOM 1714 N N . GLU B 1 93 ? -5.941 -14.828 4.547 1 78.62 93 GLU B N 1
ATOM 1715 C CA . GLU B 1 93 ? -4.52 -14.562 4.734 1 78.62 93 GLU B CA 1
ATOM 1716 C C . GLU B 1 93 ? -4.219 -13.07 4.625 1 78.62 93 GLU B C 1
ATOM 1718 O O . GLU B 1 93 ? -4.859 -12.359 3.85 1 78.62 93 GLU B O 1
ATOM 1723 N N . MET B 1 94 ? -3.25 -12.719 5.43 1 84.38 94 MET B N 1
ATOM 1724 C CA . MET B 1 94 ? -2.842 -11.32 5.445 1 84.38 94 MET B CA 1
ATOM 1725 C C . MET B 1 94 ? -2.17 -10.93 4.133 1 84.38 94 MET B C 1
ATOM 1727 O O . MET B 1 94 ? -1.525 -11.766 3.492 1 84.38 94 MET B O 1
ATOM 1731 N N . GLY B 1 95 ? -2.48 -9.734 3.754 1 89.38 95 GLY B N 1
ATOM 1732 C CA . GLY B 1 95 ? -1.752 -9.172 2.629 1 89.38 95 GLY B CA 1
ATOM 1733 C C . GLY B 1 95 ? -0.419 -8.562 3.023 1 89.38 95 GLY B C 1
ATOM 1734 O O . GLY B 1 95 ? -0.249 -8.109 4.156 1 89.38 95 GLY B O 1
ATOM 1735 N N . VAL B 1 96 ? 0.462 -8.633 2.115 1 93.06 96 VAL B N 1
ATOM 1736 C CA . VAL B 1 96 ? 1.776 -8.047 2.352 1 93.06 96 VAL B CA 1
ATOM 1737 C C . VAL B 1 96 ? 2.227 -7.273 1.114 1 93.06 96 VAL B C 1
ATOM 1739 O O . VAL B 1 96 ? 2.008 -7.715 -0.016 1 93.06 96 VAL B O 1
ATOM 1742 N N . VAL B 1 97 ? 2.844 -6.141 1.4 1 94.12 97 VAL B N 1
ATOM 1743 C CA . VAL B 1 97 ? 3.33 -5.293 0.318 1 94.12 97 VAL B CA 1
ATOM 1744 C C . VAL B 1 97 ? 4.848 -5.43 0.196 1 94.12 97 VAL B C 1
ATOM 1746 O O . VAL B 1 97 ? 5.555 -5.453 1.204 1 94.12 97 VAL B O 1
ATOM 1749 N N . GLY B 1 98 ? 5.344 -5.453 -1.01 1 95.81 98 GLY B N 1
ATOM 1750 C CA . GLY B 1 98 ? 6.777 -5.504 -1.258 1 95.81 98 GLY B CA 1
ATOM 1751 C C . GLY B 1 98 ? 7.121 -5.754 -2.713 1 95.81 98 GLY B C 1
ATOM 1752 O O . GLY B 1 98 ? 6.246 -5.711 -3.58 1 95.81 98 GLY B O 1
ATOM 1753 N N . TYR B 1 99 ? 8.422 -5.875 -2.936 1 96.88 99 TYR B N 1
ATOM 1754 C CA . TYR B 1 99 ? 8.914 -6.086 -4.289 1 96.88 99 TYR B CA 1
ATOM 1755 C C . TYR B 1 99 ? 8.961 -7.57 -4.633 1 96.88 99 TYR B C 1
ATOM 1757 O O . TYR B 1 99 ? 9.031 -8.414 -3.738 1 96.88 99 TYR B O 1
ATOM 1765 N N . PHE B 1 100 ? 8.984 -7.867 -5.898 1 97.5 100 PHE B N 1
ATOM 1766 C CA . PHE B 1 100 ? 9.125 -9.211 -6.445 1 97.5 100 PHE B CA 1
ATOM 1767 C C . PHE B 1 100 ? 9.633 -9.156 -7.883 1 97.5 100 PHE B C 1
ATOM 1769 O O . PHE B 1 100 ? 9.461 -8.148 -8.57 1 97.5 100 PHE B O 1
ATOM 1776 N N . PRO B 1 101 ? 10.242 -10.219 -8.258 1 97.12 101 PRO B N 1
ATOM 1777 C CA . PRO B 1 101 ? 10.688 -10.234 -9.648 1 97.12 101 PRO B CA 1
ATOM 1778 C C . PRO B 1 101 ? 9.531 -10.219 -10.641 1 97.12 101 PRO B C 1
ATOM 1780 O O . PRO B 1 101 ? 8.594 -11.008 -10.516 1 97.12 101 PRO B O 1
ATOM 1783 N N . ARG B 1 102 ? 9.672 -9.398 -11.609 1 96.88 102 ARG B N 1
ATOM 1784 C CA . ARG B 1 102 ? 8.633 -9.281 -12.633 1 96.88 102 ARG B CA 1
ATOM 1785 C C . ARG B 1 102 ? 8.43 -10.602 -13.359 1 96.88 102 ARG B C 1
ATOM 1787 O O . ARG B 1 102 ? 7.301 -10.961 -13.695 1 96.88 102 ARG B O 1
ATOM 1794 N N . ASN B 1 103 ? 9.484 -11.352 -13.5 1 95.81 103 ASN B N 1
ATOM 1795 C CA . ASN B 1 103 ? 9.445 -12.531 -14.352 1 95.81 103 ASN B CA 1
ATOM 1796 C C . ASN B 1 103 ? 8.664 -13.672 -13.703 1 95.81 103 ASN B C 1
ATOM 1798 O O . ASN B 1 103 ? 8.359 -14.672 -14.352 1 95.81 103 ASN B O 1
ATOM 1802 N N . LEU B 1 104 ? 8.305 -13.57 -12.484 1 97.12 104 LEU B N 1
ATOM 1803 C CA . LEU B 1 104 ? 7.621 -14.68 -11.82 1 97.12 104 LEU B CA 1
ATOM 1804 C C . LEU B 1 104 ? 6.109 -14.547 -11.961 1 97.12 104 LEU B C 1
ATOM 1806 O O . LEU B 1 104 ? 5.363 -15.438 -11.547 1 97.12 104 LEU B O 1
ATOM 1810 N N . VAL B 1 105 ? 5.691 -13.43 -12.516 1 97.94 105 VAL B N 1
ATOM 1811 C CA . VAL B 1 105 ? 4.25 -13.211 -12.523 1 97.94 105 VAL B CA 1
ATOM 1812 C C . VAL B 1 105 ? 3.764 -13.016 -13.961 1 97.94 105 VAL B C 1
ATOM 1814 O O . VAL B 1 105 ? 4.555 -12.703 -14.852 1 97.94 105 VAL B O 1
ATOM 1817 N N . LYS B 1 106 ? 2.498 -13.25 -14.117 1 97.81 106 LYS B N 1
ATOM 1818 C CA . LYS B 1 106 ? 1.784 -12.93 -15.352 1 97.81 106 LYS B CA 1
ATOM 1819 C C . LYS B 1 106 ? 0.63 -11.969 -15.078 1 97.81 106 LYS B C 1
ATOM 1821 O O . LYS B 1 106 ? -0.242 -12.25 -14.258 1 97.81 106 LYS B O 1
ATOM 1826 N N . GLU B 1 107 ? 0.646 -10.875 -15.812 1 96.81 107 GLU B N 1
ATOM 1827 C CA . GLU B 1 107 ? -0.471 -9.953 -15.664 1 96.81 107 GLU B CA 1
ATOM 1828 C C . GLU B 1 107 ? -1.752 -10.531 -16.25 1 96.81 107 GLU B C 1
ATOM 1830 O O . GLU B 1 107 ? -1.767 -10.961 -17.406 1 96.81 107 GLU B O 1
ATOM 1835 N N . GLN B 1 108 ? -2.783 -10.469 -15.43 1 94.19 108 GLN B N 1
ATOM 1836 C CA . GLN B 1 108 ? -4.078 -10.984 -15.867 1 94.19 108 GLN B CA 1
ATOM 1837 C C . GLN B 1 108 ? -4.988 -9.852 -16.344 1 94.19 108 GLN B C 1
ATOM 1839 O O . GLN B 1 108 ? -5.797 -10.039 -17.25 1 94.19 108 GLN B O 1
ATOM 1844 N N . ARG B 1 109 ? -4.91 -8.812 -15.766 1 93.44 109 ARG B N 1
ATOM 1845 C CA . ARG B 1 109 ? -5.73 -7.648 -16.062 1 93.44 109 ARG B CA 1
ATOM 1846 C C . ARG B 1 109 ? -4.949 -6.355 -15.836 1 93.44 109 ARG B C 1
ATOM 1848 O O . ARG B 1 109 ? -4.395 -6.141 -14.758 1 93.44 109 ARG B O 1
ATOM 1855 N N . VAL B 1 110 ? -4.945 -5.547 -16.828 1 95.88 110 VAL B N 1
ATOM 1856 C CA . VAL B 1 110 ? -4.328 -4.23 -16.688 1 95.88 110 VAL B CA 1
ATOM 1857 C C . VAL B 1 110 ? -5.41 -3.172 -16.484 1 95.88 110 VAL B C 1
ATOM 1859 O O . VAL B 1 110 ? -6.258 -2.965 -17.344 1 95.88 110 VAL B O 1
ATOM 1862 N N . TYR B 1 111 ? -5.395 -2.527 -15.312 1 93.31 111 TYR B N 1
ATOM 1863 C CA . TYR B 1 111 ? -6.387 -1.509 -14.984 1 93.31 111 TYR B CA 1
ATOM 1864 C C . TYR B 1 111 ? -6.016 -0.165 -15.602 1 93.31 111 TYR B C 1
ATOM 1866 O O . TYR B 1 111 ? -6.879 0.541 -16.125 1 93.31 111 TYR B O 1
ATOM 1874 N N . GLN B 1 112 ? -4.805 0.214 -15.422 1 92.88 112 GLN B N 1
ATOM 1875 C CA . GLN B 1 112 ? -4.246 1.459 -15.938 1 92.88 112 GLN B CA 1
ATOM 1876 C C . GLN B 1 112 ? -2.783 1.285 -16.328 1 92.88 112 GLN B C 1
ATOM 1878 O O . GLN B 1 112 ? -1.982 0.772 -15.547 1 92.88 112 GLN B O 1
ATOM 1883 N N . GLU B 1 113 ? -2.475 1.776 -17.469 1 94.81 113 GLU B N 1
ATOM 1884 C CA . GLU B 1 113 ? -1.086 1.675 -17.922 1 94.81 113 GLU B CA 1
ATOM 1885 C C . GLU B 1 113 ? -0.158 2.471 -17 1 94.81 113 GLU B C 1
ATOM 1887 O O . GLU B 1 113 ? -0.509 3.562 -16.547 1 94.81 113 GLU B O 1
ATOM 1892 N N . ALA B 1 114 ? 0.963 1.866 -16.75 1 96.06 114 ALA B N 1
ATOM 1893 C CA . ALA B 1 114 ? 1.995 2.525 -15.945 1 96.06 114 ALA B CA 1
ATOM 1894 C C . ALA B 1 114 ? 2.762 3.547 -16.781 1 96.06 114 ALA B C 1
ATOM 1896 O O . ALA B 1 114 ? 3.814 3.234 -17.344 1 96.06 114 ALA B O 1
ATOM 1897 N N . THR B 1 115 ? 2.324 4.777 -16.797 1 95.75 115 THR B N 1
ATOM 1898 C CA . THR B 1 115 ? 2.922 5.738 -17.719 1 95.75 115 THR B CA 1
ATOM 1899 C C . THR B 1 115 ? 3.617 6.859 -16.938 1 95.75 115 THR B C 1
ATOM 1901 O O . THR B 1 115 ? 4.352 7.656 -17.531 1 95.75 115 THR B O 1
ATOM 1904 N N . LYS B 1 116 ? 3.344 6.953 -15.68 1 96.38 116 LYS B N 1
ATOM 1905 C CA . LYS B 1 116 ? 3.941 8.031 -14.898 1 96.38 116 LYS B CA 1
ATOM 1906 C C . LYS B 1 116 ? 5.301 7.617 -14.344 1 96.38 116 LYS B C 1
ATOM 1908 O O . LYS B 1 116 ? 5.391 6.711 -13.516 1 96.38 116 LYS B O 1
ATOM 1913 N N . GLU B 1 117 ? 6.305 8.258 -14.781 1 97.06 117 GLU B N 1
ATOM 1914 C CA . GLU B 1 117 ? 7.637 8.023 -14.234 1 97.06 117 GLU B CA 1
ATOM 1915 C C . GLU B 1 117 ? 7.852 8.812 -12.945 1 97.06 117 GLU B C 1
ATOM 1917 O O . GLU B 1 117 ? 7.727 10.039 -12.938 1 97.06 117 GLU B O 1
ATOM 1922 N N . VAL B 1 118 ? 8.203 8.133 -11.914 1 95.12 118 VAL B N 1
ATOM 1923 C CA . VAL B 1 118 ? 8.383 8.727 -10.594 1 95.12 118 VAL B CA 1
ATOM 1924 C C . VAL B 1 118 ? 9.766 8.375 -10.055 1 95.12 118 VAL B C 1
ATOM 1926 O O . VAL B 1 118 ? 10.188 7.215 -10.109 1 95.12 118 VAL B O 1
ATOM 1929 N N . PRO B 1 119 ? 10.5 9.414 -9.523 1 95 119 PRO B N 1
ATOM 1930 C CA . PRO B 1 119 ? 11.766 9.047 -8.898 1 95 119 PRO B CA 1
ATOM 1931 C C . PRO B 1 119 ? 11.586 8.164 -7.668 1 95 119 PRO B C 1
ATOM 1933 O O . PRO B 1 119 ? 10.633 8.344 -6.91 1 95 119 PRO B O 1
ATOM 1936 N N . THR B 1 120 ? 12.484 7.16 -7.543 1 93.12 120 THR B N 1
ATOM 1937 C CA . THR B 1 120 ? 12.484 6.406 -6.293 1 93.12 120 THR B CA 1
ATOM 1938 C C . THR B 1 120 ? 13.125 7.219 -5.172 1 93.12 120 THR B C 1
ATOM 1940 O O . THR B 1 120 ? 13.922 8.125 -5.43 1 93.12 120 THR B O 1
ATOM 1943 N N . THR B 1 121 ? 12.664 6.949 -4.008 1 86.31 121 THR B N 1
ATOM 1944 C CA . THR B 1 121 ? 13.258 7.547 -2.82 1 86.31 121 THR B CA 1
ATOM 1945 C C . THR B 1 121 ? 13.75 6.465 -1.861 1 86.31 121 THR B C 1
ATOM 1947 O O . THR B 1 121 ? 13.5 5.277 -2.07 1 86.31 121 THR B O 1
ATOM 1950 N N . ASP B 1 122 ? 14.469 6.879 -0.826 1 80.5 122 ASP B N 1
ATOM 1951 C CA . ASP B 1 122 ? 14.984 5.938 0.162 1 80.5 122 ASP B CA 1
ATOM 1952 C C . ASP B 1 122 ? 13.844 5.199 0.866 1 80.5 122 ASP B C 1
ATOM 1954 O O . ASP B 1 122 ? 14.008 4.051 1.283 1 80.5 122 ASP B O 1
ATOM 1958 N N . ILE B 1 123 ? 12.812 5.723 0.845 1 76.81 123 ILE B N 1
ATOM 1959 C CA . ILE B 1 123 ? 11.664 5.148 1.538 1 76.81 123 ILE B CA 1
ATOM 1960 C C . ILE B 1 123 ? 11.18 3.904 0.793 1 76.81 123 ILE B C 1
ATOM 1962 O O . ILE B 1 123 ? 10.711 2.945 1.41 1 76.81 123 ILE B O 1
ATOM 1966 N N . ASP B 1 124 ? 11.406 3.977 -0.44 1 87.31 124 ASP B N 1
ATOM 1967 C CA . ASP B 1 124 ? 10.977 2.85 -1.266 1 87.31 124 ASP B CA 1
ATOM 1968 C C . ASP B 1 124 ? 11.75 1.582 -0.898 1 87.31 124 ASP B C 1
ATOM 1970 O O . ASP B 1 124 ? 11.305 0.472 -1.204 1 87.31 124 ASP B O 1
ATOM 1974 N N . PHE B 1 125 ? 12.859 1.789 -0.289 1 86.56 125 PHE B N 1
ATOM 1975 C CA . PHE B 1 125 ? 13.719 0.637 -0.049 1 86.56 125 PHE B CA 1
ATOM 1976 C C . PHE B 1 125 ? 14.07 0.52 1.43 1 86.56 125 PHE B C 1
ATOM 1978 O O . PHE B 1 125 ? 15.117 -0.024 1.784 1 86.56 125 PHE B O 1
ATOM 1985 N N . PHE B 1 126 ? 13.328 1.044 2.174 1 79.44 126 PHE B N 1
ATOM 1986 C CA . PHE B 1 126 ? 13.57 1.004 3.611 1 79.44 126 PHE B CA 1
ATOM 1987 C C . PHE B 1 126 ? 12.789 -0.133 4.262 1 79.44 126 PHE B C 1
ATOM 1989 O O . PHE B 1 126 ? 11.609 -0.329 3.965 1 79.44 126 PHE B O 1
ATOM 1996 N N . CYS B 1 127 ? 13.57 -0.951 5.059 1 76.56 127 CYS B N 1
ATOM 1997 C CA . CYS B 1 127 ? 12.891 -1.946 5.879 1 76.56 127 CYS B CA 1
ATOM 1998 C C . CYS B 1 127 ? 13.734 -2.334 7.086 1 76.56 127 CYS B C 1
ATOM 2000 O O . CYS B 1 127 ? 14.961 -2.227 7.047 1 76.56 127 CYS B O 1
ATOM 2002 N N . GLU B 1 128 ? 13.094 -2.469 8.273 1 70.62 128 GLU B N 1
ATOM 2003 C CA . GLU B 1 128 ? 13.82 -2.836 9.492 1 70.62 128 GLU B CA 1
ATOM 2004 C C . GLU B 1 128 ? 13.344 -4.184 10.031 1 70.62 128 GLU B C 1
ATOM 2006 O O . GLU B 1 128 ? 12.18 -4.555 9.852 1 70.62 128 GLU B O 1
#

Foldseek 3Di:
DPPPPPPPPPPPPPPVPPPQPLDDDLAFKKFFLDAVLPDFFFKKFFQAWDDDPDPQADTDHGGWIWGWRIWGDDDDPGFTKTWTWTDPPDPPGDIDIHIDGPVRIGTDTGPGHRDDMYTDDSVSRTDD/DPPPPPPPPPPPPPPPPVPQPLDDDLAFKKFFLDAVLPDFFFKKFFQAWDDDPDPQADTDHGGWIWGWRIWGDDDDPGFTKTWTWTDPPDPPGDIDIHIDGPVRIGTDTGPGHRDDMYTDDSVSRTDD

pLDDT: mean 83.69, std 17.77, range [38.03, 98.12]

Organism: Homo sapiens (NCBI:txid9606)

InterPro domains:
  IPR001452 SH3 domain [PF07653] (48-108)
  IPR001452 SH3 domain [PS50002] (39-110)
  IPR001452 SH3 domain [SM00326] (42-109)
  IPR035554 Otoraplin, SH3 domain [cd11891] (31-112)
  IPR036028 SH3-like domain superfamily [SSF50044] (22-126)
  IPR042801 Otoraplin [PTHR47146] (3-128)

Solvent-accessible surface area (backbone atoms only — not comparable to full-atom values): 14246 Å² total; per-residue (Å²): 135,84,80,77,77,75,77,77,71,77,76,78,73,76,74,77,65,81,66,58,56,75,53,78,78,73,39,69,34,26,26,9,43,37,91,72,42,41,33,29,19,28,40,24,35,27,73,40,68,40,77,44,89,49,81,58,33,40,70,41,49,55,69,26,45,30,44,29,25,34,36,43,41,70,43,94,88,44,71,50,37,27,31,30,36,38,34,42,94,52,92,82,37,56,33,38,51,28,31,41,58,45,85,41,44,42,80,75,42,77,65,35,72,59,74,31,78,37,76,54,55,70,69,78,40,54,42,113,135,82,81,79,77,76,77,76,70,78,77,77,75,75,75,77,66,83,65,56,56,76,52,79,78,74,40,68,34,26,26,10,45,38,91,70,40,42,32,29,20,29,39,24,32,26,72,39,68,41,78,46,89,50,80,58,32,40,71,40,48,55,70,25,45,30,42,28,25,34,36,40,43,71,42,94,88,43,71,51,36,28,30,30,37,37,34,40,92,52,92,83,38,56,34,38,50,29,30,42,59,47,86,41,44,43,80,73,42,78,65,36,72,60,74,31,79,37,77,54,54,73,71,78,41,54,43,112

Secondary structure (DSSP, 8-state):
--------------------EEPPPS-SEEEESSSS--B--EEEEE-S-B--SSTTB--B-TT-EEEEEEEEPP-TT---EEEEEEE-SSTTS--EEEEEEGGGEEEEEESS---EEEE--GGGGEE-/--------------------EEPPPS-SEEEESSSS--B--EEEEE-S-B--SSTTB--B-TT-EEEEEEEEPP-TT---EEEEEEE-SSTTS--EEEEEEGGGEEEEEESS---EEEE--GGGGEE-

Nearest PDB structures (foldseek):
  1i1j-assembly2_B  TM=9.003E-01  e=3.378E-11  Homo sapiens
  7r3m-assembly1_A  TM=8.948E-01  e=1.569E-07  Homo sapiens
  1hjd-assembly1_A  TM=7.981E-01  e=1.616E-08  Homo sapiens
  5i22-assembly1_A  TM=7.126E-01  e=2.038E-03  Homo sapiens
  3tsz-assembly1_A  TM=7.412E-01  e=1.874E-02  Homo sapiens

Sequence (256 aa):
MARILLLFLPGLVAVCAVHGIFMDRLASKKLCADDECVYTISLASAQEDYNAPDCRFINVKKGQQIYVYSKLVKENGAGEFWAGSVYGDGQDEMGVVGYFPRNLVKEQRVYQEATKEVPTTDIDFFCEMARILLLFLPGLVAVCAVHGIFMDRLASKKLCADDECVYTISLASAQEDYNAPDCRFINVKKGQQIYVYSKLVKENGAGEFWAGSVYGDGQDEMGVVGYFPRNLVKEQRVYQEATKEVPTTDIDFFCE

GO terms:
  GO:0007605 sensory perception of sound (P, TAS)
  GO:0005515 protein binding (F, IPI)